Protein AF-A0A914SSA0-F1 (afdb_monomer_lite)

Structure (mmCIF, N/CA/C/O backbone):
data_AF-A0A914SSA0-F1
#
_entry.id   AF-A0A914SSA0-F1
#
loop_
_atom_site.group_PDB
_atom_site.id
_atom_site.type_symbol
_atom_site.label_atom_id
_atom_site.label_alt_id
_atom_site.label_comp_id
_atom_site.label_asym_id
_atom_site.label_entity_id
_atom_site.label_seq_id
_atom_site.pdbx_PDB_ins_code
_atom_site.Cartn_x
_atom_site.Cartn_y
_atom_site.Cartn_z
_atom_site.occupancy
_atom_site.B_iso_or_equiv
_atom_site.auth_seq_id
_atom_site.auth_comp_id
_atom_site.auth_asym_id
_atom_site.auth_atom_id
_atom_site.pdbx_PDB_model_num
ATOM 1 N N . MET A 1 1 ? 20.621 -8.383 -21.287 1.00 43.81 1 MET A N 1
ATOM 2 C CA . MET A 1 1 ? 21.318 -7.779 -20.136 1.00 43.81 1 MET A CA 1
ATOM 3 C C . MET A 1 1 ? 20.965 -8.660 -18.960 1.00 43.81 1 MET A C 1
ATOM 5 O O . MET A 1 1 ? 19.790 -8.715 -18.630 1.00 43.81 1 MET A O 1
ATOM 9 N N . ASP A 1 2 ? 21.909 -9.438 -18.434 1.00 53.31 2 ASP A N 1
ATOM 10 C CA . ASP A 1 2 ? 21.624 -10.262 -17.258 1.00 53.31 2 ASP A CA 1
ATOM 11 C C . ASP A 1 2 ? 21.407 -9.334 -16.064 1.00 53.31 2 ASP A C 1
ATOM 13 O O . ASP A 1 2 ? 22.329 -8.637 -15.643 1.00 53.31 2 ASP A O 1
ATOM 17 N N . LEU A 1 3 ? 20.181 -9.307 -15.534 1.00 54.94 3 LEU A N 1
ATOM 18 C CA . LEU A 1 3 ? 19.804 -8.462 -14.391 1.00 54.94 3 LEU A CA 1
ATOM 19 C C . LEU A 1 3 ? 20.572 -8.823 -13.105 1.00 54.94 3 LEU A C 1
ATOM 21 O O . LEU A 1 3 ? 20.531 -8.077 -12.131 1.00 54.94 3 LEU A O 1
ATOM 25 N N . PHE A 1 4 ? 21.281 -9.955 -13.097 1.00 60.62 4 PHE A N 1
ATOM 26 C CA . PHE A 1 4 ? 21.964 -10.494 -11.929 1.00 60.62 4 PHE A CA 1
ATOM 27 C C . PHE A 1 4 ? 23.308 -11.121 -12.337 1.00 60.62 4 PHE A C 1
ATOM 29 O O . PHE A 1 4 ? 23.313 -12.289 -12.747 1.00 60.62 4 PHE A O 1
ATOM 36 N N . PRO A 1 5 ? 24.436 -10.392 -12.225 1.00 54.28 5 PRO A N 1
ATOM 37 C CA . PRO A 1 5 ? 25.761 -10.968 -12.456 1.00 54.28 5 PRO A CA 1
ATOM 38 C C . PRO A 1 5 ? 26.025 -12.155 -11.509 1.00 54.28 5 PRO A C 1
ATOM 40 O O . PRO A 1 5 ? 25.425 -12.252 -10.434 1.00 54.28 5 PRO A O 1
ATOM 43 N N . GLU A 1 6 ? 26.873 -13.093 -11.939 1.00 53.06 6 GLU A N 1
ATOM 44 C CA . GLU A 1 6 ? 27.151 -14.342 -11.217 1.00 53.06 6 GLU A CA 1
ATOM 45 C C . GLU A 1 6 ? 27.808 -14.100 -9.842 1.00 53.06 6 GLU A C 1
ATOM 47 O O . GLU A 1 6 ? 28.760 -13.331 -9.727 1.00 53.06 6 GLU A O 1
ATOM 52 N N . GLY A 1 7 ? 27.309 -14.802 -8.813 1.00 55.56 7 GLY A N 1
ATOM 53 C CA . GLY A 1 7 ? 27.794 -14.755 -7.424 1.00 55.56 7 GLY A CA 1
ATOM 54 C C . GLY A 1 7 ? 26.764 -14.172 -6.445 1.00 55.56 7 GLY A C 1
ATOM 55 O O . GLY A 1 7 ? 26.385 -13.014 -6.552 1.00 55.56 7 GLY A O 1
ATOM 56 N N . ASP A 1 8 ? 26.280 -14.988 -5.504 1.00 53.72 8 ASP A N 1
ATOM 57 C CA . ASP A 1 8 ? 25.396 -14.635 -4.368 1.00 53.72 8 ASP A CA 1
ATOM 58 C C . ASP A 1 8 ? 23.968 -14.117 -4.635 1.00 53.72 8 ASP A C 1
ATOM 60 O O . ASP A 1 8 ? 23.239 -13.780 -3.701 1.00 53.72 8 ASP A O 1
ATOM 64 N N . ASN A 1 9 ? 23.482 -14.173 -5.877 1.00 71.19 9 ASN A N 1
ATOM 65 C CA . ASN A 1 9 ? 22.161 -13.633 -6.223 1.00 71.19 9 ASN A CA 1
ATOM 66 C C . ASN A 1 9 ? 20.988 -14.632 -6.231 1.00 71.19 9 ASN A C 1
ATOM 68 O O . ASN A 1 9 ? 19.883 -14.262 -6.615 1.00 71.19 9 ASN A O 1
ATOM 72 N N . GLU A 1 10 ? 21.170 -15.898 -5.841 1.00 81.62 10 GLU A N 1
ATOM 73 C CA . GLU A 1 10 ? 20.103 -16.910 -5.969 1.00 81.62 10 GLU A CA 1
ATOM 74 C C . GLU A 1 10 ? 18.882 -16.601 -5.091 1.00 81.62 10 GLU A C 1
ATOM 76 O O . GLU A 1 10 ? 17.752 -16.644 -5.570 1.00 81.62 10 GLU A O 1
ATOM 81 N N . LYS A 1 11 ? 19.092 -16.199 -3.830 1.00 80.69 11 LYS A N 1
ATOM 82 C CA . LYS A 1 11 ? 17.990 -15.783 -2.943 1.00 80.69 11 LYS A CA 1
ATOM 83 C C . LYS A 1 11 ? 17.236 -14.577 -3.494 1.00 80.69 11 LYS A C 1
ATOM 85 O O . LYS A 1 11 ? 16.012 -14.530 -3.415 1.00 80.69 11 LYS A O 1
ATOM 90 N N . LEU A 1 12 ? 17.964 -13.615 -4.060 1.00 78.75 12 LEU A N 1
ATOM 91 C CA . LEU A 1 12 ? 17.357 -12.434 -4.655 1.00 78.75 12 LEU A CA 1
ATOM 92 C C . LEU A 1 12 ? 16.569 -12.815 -5.917 1.00 78.75 12 LEU A C 1
ATOM 94 O O . LEU A 1 12 ? 15.409 -12.433 -6.042 1.00 78.75 12 LEU A O 1
ATOM 98 N N . LYS A 1 13 ? 17.138 -13.644 -6.800 1.00 82.88 13 LYS A N 1
ATOM 99 C CA . LYS A 1 13 ? 16.442 -14.199 -7.972 1.00 82.88 13 LYS A CA 1
ATOM 100 C C . LYS A 1 13 ? 15.152 -14.918 -7.578 1.00 82.88 13 LYS A C 1
ATOM 102 O O . LYS A 1 13 ? 14.119 -14.664 -8.185 1.00 82.88 13 LYS A O 1
ATOM 107 N N . LEU A 1 14 ? 15.192 -15.764 -6.547 1.00 85.50 14 LEU A N 1
ATOM 108 C CA . LEU A 1 14 ? 13.998 -16.430 -6.022 1.00 85.50 14 LEU A CA 1
ATOM 109 C C . LEU A 1 14 ? 12.954 -15.416 -5.540 1.00 85.50 14 LEU A C 1
ATOM 111 O O . LEU A 1 14 ? 11.790 -15.541 -5.900 1.00 85.50 14 LEU A O 1
ATOM 115 N N . SER A 1 15 ? 13.368 -14.358 -4.835 1.00 80.25 15 SER A N 1
ATOM 116 C CA . SER A 1 15 ? 12.436 -13.308 -4.402 1.00 80.25 15 SER A CA 1
ATOM 117 C C . SER A 1 15 ? 11.775 -12.562 -5.572 1.00 80.25 15 SER A C 1
ATOM 119 O O . SER A 1 15 ? 10.588 -12.249 -5.505 1.00 80.25 15 SER A O 1
ATOM 121 N N . PHE A 1 16 ? 12.496 -12.331 -6.676 1.00 82.75 16 PHE A N 1
ATOM 122 C CA . PHE A 1 16 ? 11.922 -11.744 -7.891 1.00 82.75 16 PHE A CA 1
ATOM 123 C C . PHE A 1 16 ? 10.939 -12.690 -8.586 1.00 82.75 16 PHE A C 1
ATOM 125 O O . PHE A 1 16 ? 9.903 -12.241 -9.075 1.00 82.75 16 PHE A O 1
ATOM 132 N N . ILE A 1 17 ? 11.228 -13.993 -8.594 1.00 88.06 17 ILE A N 1
ATOM 133 C CA . ILE A 1 17 ? 10.311 -15.019 -9.104 1.00 88.06 17 ILE A CA 1
ATOM 134 C C . ILE A 1 17 ? 9.018 -15.034 -8.277 1.00 88.06 17 ILE A C 1
ATOM 136 O O . ILE A 1 17 ? 7.934 -14.998 -8.858 1.00 88.06 17 ILE A O 1
ATOM 140 N N . ASP A 1 18 ? 9.120 -15.001 -6.946 1.00 83.44 18 ASP A N 1
ATOM 141 C CA . ASP A 1 18 ? 7.959 -14.957 -6.048 1.00 83.44 18 ASP A CA 1
ATOM 142 C C . ASP A 1 18 ? 7.108 -13.692 -6.270 1.00 83.44 18 ASP A C 1
ATOM 144 O O . ASP A 1 18 ? 5.872 -13.767 -6.308 1.00 83.44 18 ASP A O 1
ATOM 148 N N . CYS A 1 19 ? 7.750 -12.535 -6.480 1.00 80.44 19 CYS A N 1
ATOM 149 C CA . CYS A 1 19 ? 7.066 -11.288 -6.836 1.00 80.44 19 CYS A CA 1
ATOM 150 C C . CYS A 1 19 ? 6.317 -11.418 -8.168 1.00 80.44 19 CYS A C 1
ATOM 152 O O . CYS A 1 19 ? 5.130 -11.100 -8.242 1.00 80.44 19 CYS A O 1
ATOM 154 N N . HIS A 1 20 ? 6.982 -11.939 -9.201 1.00 86.56 20 HIS A N 1
ATOM 155 C CA . HIS A 1 20 ? 6.398 -12.133 -10.530 1.00 86.56 20 HIS A CA 1
ATOM 156 C C . HIS A 1 20 ? 5.208 -13.102 -10.512 1.00 86.56 20 HIS A C 1
ATOM 158 O O . HIS A 1 20 ? 4.175 -12.847 -11.131 1.00 86.56 20 HIS A O 1
ATOM 164 N N . HIS A 1 21 ? 5.309 -14.215 -9.778 1.00 87.12 21 HIS A N 1
ATOM 165 C CA . HIS A 1 21 ? 4.189 -15.151 -9.610 1.00 87.12 21 HIS A CA 1
ATOM 166 C C . HIS A 1 21 ? 3.009 -14.503 -8.900 1.00 87.12 21 HIS A C 1
ATOM 168 O O . HIS A 1 21 ? 1.861 -14.740 -9.271 1.00 87.12 21 HIS A O 1
ATOM 174 N N . SER A 1 22 ? 3.286 -13.662 -7.909 1.00 81.44 22 SER A N 1
ATOM 175 C CA . SER A 1 22 ? 2.252 -12.925 -7.192 1.00 81.44 22 SER A CA 1
ATOM 176 C C . SER A 1 22 ? 1.554 -11.891 -8.084 1.00 81.44 22 SER A C 1
ATOM 178 O O . SER A 1 22 ? 0.332 -11.761 -8.026 1.00 81.44 22 SER A O 1
ATOM 180 N N . GLU A 1 23 ? 2.295 -11.208 -8.961 1.00 85.19 23 GLU A N 1
ATOM 181 C CA . GLU A 1 23 ? 1.728 -10.320 -9.983 1.00 85.19 23 GLU A CA 1
ATOM 182 C C . GLU A 1 23 ? 0.858 -11.093 -10.990 1.00 85.19 23 GLU A C 1
ATOM 184 O O . GLU A 1 23 ? -0.268 -10.687 -11.286 1.00 85.19 23 GLU A O 1
ATOM 189 N N . CYS A 1 24 ? 1.329 -12.246 -11.474 1.00 89.38 24 CYS A N 1
ATOM 190 C CA . CYS A 1 24 ? 0.538 -13.110 -12.352 1.00 89.38 24 CYS A CA 1
ATOM 191 C C . CYS A 1 24 ? -0.768 -13.554 -11.677 1.00 89.38 24 CYS A C 1
ATOM 193 O O . CYS A 1 24 ? -1.835 -13.505 -12.28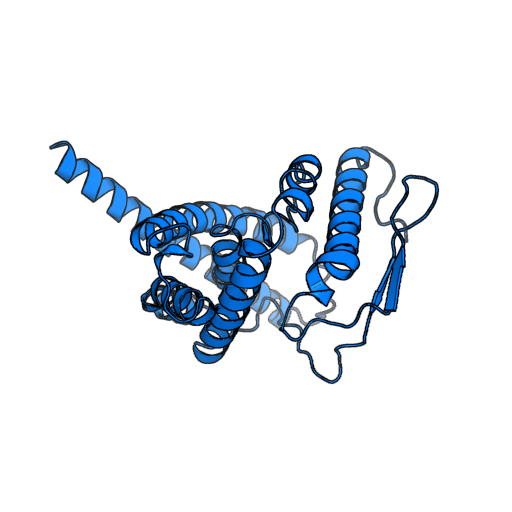9 1.00 89.38 24 CYS A O 1
ATOM 195 N N . ASP A 1 25 ? -0.698 -13.966 -10.411 1.00 86.81 25 ASP A N 1
ATOM 196 C CA . ASP A 1 25 ? -1.866 -14.364 -9.630 1.00 86.81 25 ASP A CA 1
ATOM 197 C C . ASP A 1 25 ? -2.847 -13.201 -9.426 1.00 86.81 25 ASP A C 1
ATOM 199 O O . ASP A 1 25 ? -4.058 -13.397 -9.564 1.00 86.81 25 ASP A O 1
ATOM 203 N N . PHE A 1 26 ? -2.347 -11.987 -9.165 1.00 85.88 26 PHE A N 1
ATOM 204 C CA . PHE A 1 26 ? -3.174 -10.783 -9.091 1.00 85.88 26 PHE A CA 1
ATOM 205 C C . PHE A 1 26 ? -3.998 -10.615 -10.370 1.00 85.88 26 PHE A C 1
ATOM 207 O O . PHE A 1 26 ? -5.225 -10.543 -10.293 1.00 85.88 26 PHE A O 1
ATOM 214 N N . TYR A 1 27 ? -3.356 -10.617 -11.539 1.00 88.31 27 TYR A N 1
ATOM 215 C CA . TYR A 1 27 ? -4.051 -10.397 -12.808 1.00 88.31 27 TYR A CA 1
ATOM 216 C C . TYR A 1 27 ? -4.974 -11.552 -13.216 1.00 88.31 27 TYR A C 1
ATOM 218 O O . TYR A 1 27 ? -6.028 -11.308 -13.797 1.00 88.31 27 TYR A O 1
ATOM 226 N N . ASN A 1 28 ? -4.623 -12.798 -12.893 1.00 89.19 28 ASN A N 1
ATOM 227 C CA . ASN A 1 28 ? -5.424 -13.961 -13.281 1.00 89.19 28 ASN A CA 1
ATOM 228 C C . ASN A 1 28 ? -6.614 -14.229 -12.354 1.00 89.19 28 ASN A C 1
ATOM 230 O O . ASN A 1 28 ? -7.623 -14.770 -12.804 1.00 89.19 28 ASN A O 1
ATOM 234 N N . LYS A 1 29 ? -6.491 -13.917 -11.058 1.00 84.50 29 LYS A N 1
ATOM 235 C CA . LYS A 1 29 ? -7.469 -14.329 -10.036 1.00 84.50 29 LYS A CA 1
ATOM 236 C C . LYS A 1 29 ? -8.193 -13.153 -9.399 1.00 84.50 29 LYS A C 1
ATOM 238 O O . LYS A 1 29 ? -9.399 -13.239 -9.190 1.00 84.50 29 LYS A O 1
ATOM 243 N N . LEU A 1 30 ? -7.471 -12.081 -9.065 1.00 81.69 30 LEU A N 1
ATOM 244 C CA . LEU A 1 30 ? -8.034 -10.963 -8.308 1.00 81.69 30 LEU A CA 1
ATOM 245 C C . LEU A 1 30 ? -8.574 -9.867 -9.228 1.00 81.69 30 LEU A C 1
ATOM 247 O O . LEU A 1 30 ? -9.727 -9.482 -9.088 1.00 81.69 30 LEU A O 1
ATOM 251 N N . ALA A 1 31 ? -7.786 -9.400 -10.195 1.00 87.00 31 ALA A N 1
ATOM 252 C CA . ALA A 1 31 ? -8.178 -8.346 -11.128 1.00 87.00 31 ALA A CA 1
ATOM 253 C C . ALA A 1 31 ? -9.557 -8.570 -11.792 1.00 87.00 31 ALA A C 1
ATOM 255 O O . ALA A 1 31 ? -10.324 -7.611 -11.833 1.00 87.00 31 ALA A O 1
ATOM 256 N N . PRO A 1 32 ? -9.946 -9.794 -12.219 1.00 89.12 32 PRO A N 1
ATOM 257 C CA . PRO A 1 32 ? -11.256 -10.028 -12.834 1.00 89.12 32 PRO A CA 1
ATOM 258 C C . PRO A 1 32 ? -12.457 -9.831 -11.899 1.00 89.12 32 PRO A C 1
ATOM 260 O O . PRO A 1 32 ? -13.579 -9.704 -12.383 1.00 89.12 32 PRO A O 1
ATOM 263 N N . ILE A 1 33 ? -12.247 -9.846 -10.577 1.00 83.38 33 ILE A N 1
ATOM 264 C CA . ILE A 1 33 ? -13.304 -9.647 -9.572 1.00 83.38 33 ILE A CA 1
ATOM 265 C C . ILE A 1 33 ? -13.270 -8.251 -8.937 1.00 83.38 33 ILE A C 1
ATOM 267 O O . ILE A 1 33 ? -14.087 -7.960 -8.065 1.00 83.38 33 ILE A O 1
ATOM 271 N N . LEU A 1 34 ? -12.319 -7.397 -9.329 1.00 82.44 34 LEU A N 1
ATOM 272 C CA . LEU A 1 34 ? -12.251 -6.019 -8.857 1.00 82.44 34 LEU A CA 1
ATOM 273 C C . LEU A 1 34 ? -13.099 -5.115 -9.753 1.00 82.44 34 LEU A C 1
ATOM 275 O O . LEU A 1 34 ? -12.927 -5.100 -10.966 1.00 82.44 34 LEU A O 1
ATOM 279 N N . ASP A 1 35 ? -13.939 -4.285 -9.141 1.00 85.56 35 ASP A N 1
ATOM 280 C CA . ASP A 1 35 ? -14.680 -3.217 -9.824 1.00 85.56 35 ASP A CA 1
ATOM 281 C C . ASP A 1 35 ? -13.910 -1.880 -9.738 1.00 85.56 35 ASP A C 1
ATOM 283 O O . ASP A 1 35 ? -14.421 -0.832 -9.348 1.00 85.56 35 ASP A O 1
ATOM 287 N N . ILE A 1 36 ? -12.609 -1.929 -10.056 1.00 83.06 36 ILE A N 1
ATOM 288 C CA . ILE A 1 36 ? -11.736 -0.748 -10.174 1.00 83.06 36 ILE A CA 1
ATOM 289 C C . ILE A 1 36 ? -11.007 -0.779 -11.514 1.00 83.06 36 ILE A C 1
ATOM 291 O O . ILE A 1 36 ? -10.732 -1.862 -12.035 1.00 83.06 36 ILE A O 1
ATOM 295 N N . PRO A 1 37 ? -10.625 0.386 -12.062 1.00 86.00 37 PRO A N 1
ATOM 296 C CA . PRO A 1 37 ? -9.820 0.433 -13.271 1.00 86.00 37 PRO A CA 1
ATOM 297 C C . PRO A 1 37 ? -8.435 -0.170 -13.007 1.00 86.00 37 PRO A C 1
ATOM 299 O O . PRO A 1 37 ? -7.543 0.487 -12.470 1.00 86.00 37 PRO A O 1
ATOM 302 N N . VAL A 1 38 ? -8.256 -1.421 -13.419 1.00 88.31 38 VAL A N 1
ATOM 303 C CA . VAL A 1 38 ? -6.962 -2.103 -13.502 1.00 88.31 38 VAL A CA 1
ATOM 304 C C . VAL A 1 38 ? -6.532 -2.227 -14.966 1.00 88.31 38 VAL A C 1
ATOM 306 O O . VAL A 1 38 ? -7.381 -2.197 -15.862 1.00 88.31 38 VAL A O 1
ATOM 309 N N . PRO A 1 39 ? -5.225 -2.317 -15.254 1.00 91.50 39 PRO A N 1
ATOM 310 C CA . PRO A 1 39 ? -4.752 -2.619 -16.600 1.00 91.50 39 PRO A CA 1
ATOM 311 C C . PRO A 1 39 ? -5.263 -3.990 -17.040 1.00 91.50 39 PRO A C 1
ATOM 313 O O . PRO A 1 39 ? -5.235 -4.947 -16.261 1.00 91.50 39 PRO A O 1
ATOM 316 N N . THR A 1 40 ? -5.716 -4.102 -18.288 1.00 93.81 40 THR A N 1
ATOM 317 C CA . THR A 1 40 ? -6.132 -5.402 -18.821 1.00 93.81 40 THR A CA 1
ATOM 318 C C . THR A 1 40 ? -4.896 -6.254 -19.095 1.00 93.81 40 THR A C 1
ATOM 320 O O . THR A 1 40 ? -4.093 -5.911 -19.960 1.00 93.81 40 THR A O 1
ATOM 323 N N . ALA A 1 41 ? -4.739 -7.377 -18.394 1.00 96.19 41 ALA A N 1
ATOM 324 C CA . ALA A 1 41 ? -3.713 -8.364 -18.719 1.00 96.19 41 ALA A CA 1
ATOM 325 C C . ALA A 1 41 ? -4.207 -9.281 -19.847 1.00 96.19 41 ALA A C 1
ATOM 327 O O . ALA A 1 41 ? -5.178 -10.018 -19.692 1.00 96.19 41 ALA A O 1
ATOM 328 N N . HIS A 1 42 ? -3.535 -9.246 -20.996 1.00 96.75 42 HIS A N 1
ATOM 329 C CA . HIS A 1 42 ? -3.844 -10.096 -22.146 1.00 96.75 42 HIS A CA 1
ATOM 330 C C . HIS A 1 42 ? -3.242 -11.498 -22.011 1.00 96.75 42 HIS A C 1
ATOM 332 O O . HIS A 1 42 ? -3.797 -12.462 -22.539 1.00 96.75 42 HIS A O 1
ATOM 338 N N . LYS A 1 43 ? -2.084 -11.620 -21.347 1.00 97.62 43 LYS A N 1
ATOM 339 C CA . LYS A 1 43 ? -1.414 -12.902 -21.095 1.00 97.62 43 LYS A CA 1
ATOM 340 C C . LYS A 1 43 ? -0.439 -12.791 -19.927 1.00 97.62 43 LYS A C 1
ATOM 342 O O . LYS A 1 43 ? 0.324 -11.835 -19.858 1.00 97.62 43 LYS A O 1
ATOM 347 N N . THR A 1 44 ? -0.387 -13.816 -19.085 1.00 97.44 44 THR A N 1
ATOM 348 C CA . THR A 1 44 ? 0.666 -14.003 -18.077 1.00 97.44 44 THR A CA 1
ATOM 349 C C . THR A 1 44 ? 1.449 -15.279 -18.371 1.00 97.44 44 THR A C 1
ATOM 351 O O . THR A 1 44 ? 0.871 -16.285 -18.787 1.00 97.44 44 THR A O 1
ATOM 354 N N . VAL A 1 45 ? 2.750 -15.262 -18.123 1.00 97.62 45 VAL A N 1
ATOM 355 C CA . VAL A 1 45 ? 3.660 -16.400 -18.246 1.00 97.62 45 VAL A CA 1
ATOM 356 C C . VAL A 1 45 ? 4.449 -16.483 -16.948 1.00 97.62 45 VAL A C 1
ATOM 358 O O . VAL A 1 45 ? 5.118 -15.521 -16.581 1.00 97.62 45 VAL A O 1
ATOM 361 N N . GLU A 1 46 ? 4.363 -17.604 -16.235 1.00 95.44 46 GLU A N 1
ATOM 362 C CA . GLU A 1 46 ? 5.107 -17.800 -14.988 1.00 95.44 46 GLU A CA 1
ATOM 363 C C . GLU A 1 46 ? 6.617 -17.893 -15.243 1.00 95.44 46 GLU A C 1
ATOM 365 O O . GLU A 1 46 ? 7.062 -18.470 -16.240 1.00 95.44 46 GLU A O 1
ATOM 370 N N . TRP A 1 47 ? 7.408 -17.362 -14.309 1.00 94.62 47 TRP A N 1
ATOM 371 C CA . TRP A 1 47 ? 8.859 -17.520 -14.320 1.00 94.62 47 TRP A CA 1
ATOM 372 C C . TRP A 1 47 ? 9.232 -18.878 -13.719 1.00 94.62 47 TRP A C 1
ATOM 374 O O . TRP A 1 47 ? 8.933 -19.150 -12.560 1.00 94.62 47 TRP A O 1
ATOM 384 N N . ILE A 1 48 ? 9.908 -19.735 -14.483 1.00 93.81 48 ILE A N 1
ATOM 385 C CA . ILE A 1 48 ? 10.468 -21.001 -14.000 1.00 93.81 48 ILE A CA 1
ATOM 386 C C . ILE A 1 48 ? 11.994 -20.898 -14.008 1.00 93.81 48 ILE A C 1
ATOM 388 O O . ILE A 1 48 ? 12.608 -20.765 -15.071 1.00 93.81 48 ILE A O 1
ATOM 392 N N . LEU A 1 49 ? 12.608 -20.967 -12.823 1.00 90.50 49 LEU A N 1
ATOM 393 C CA . LEU A 1 49 ? 14.055 -20.826 -12.643 1.00 90.50 49 LEU A CA 1
ATOM 394 C C . LEU A 1 49 ? 14.833 -21.736 -13.611 1.00 90.50 49 LEU A C 1
ATOM 396 O O . LEU A 1 49 ? 14.547 -22.928 -13.718 1.00 90.50 49 LEU A O 1
ATOM 400 N N . ASN A 1 50 ? 15.809 -21.160 -14.321 1.00 90.06 50 ASN A N 1
ATOM 401 C CA . ASN A 1 50 ? 16.672 -21.831 -15.306 1.00 90.06 50 ASN A CA 1
ATOM 402 C C . ASN A 1 50 ? 15.944 -22.514 -16.487 1.00 90.06 50 ASN A C 1
ATOM 404 O O . ASN A 1 50 ? 16.560 -23.299 -17.205 1.00 90.06 50 ASN A O 1
ATOM 408 N N . LYS A 1 51 ? 14.649 -22.239 -16.704 1.00 95.62 51 LYS A N 1
ATOM 409 C CA . LYS A 1 51 ? 13.852 -22.859 -17.777 1.00 95.62 51 LYS A CA 1
ATOM 410 C C . LYS A 1 51 ? 13.087 -21.853 -18.632 1.00 95.62 51 LYS A C 1
ATOM 412 O O . LYS A 1 51 ? 13.047 -22.008 -19.848 1.00 95.62 51 LYS A O 1
ATOM 417 N N . GLN A 1 52 ? 12.430 -20.879 -18.009 1.00 95.06 52 GLN A N 1
ATOM 418 C CA . GLN A 1 52 ? 11.540 -19.941 -18.690 1.00 95.06 52 GLN A CA 1
ATOM 419 C C . GLN A 1 52 ? 11.474 -18.627 -17.914 1.00 95.06 52 GLN A C 1
ATOM 421 O O . GLN A 1 52 ? 11.227 -18.641 -16.711 1.00 95.06 52 GLN A O 1
ATOM 426 N N . GLU A 1 53 ? 11.648 -17.501 -18.598 1.00 94.31 53 GLU A N 1
ATOM 427 C CA . GLU A 1 53 ? 11.436 -16.181 -18.001 1.00 94.31 53 GLU A CA 1
ATOM 428 C C . GLU A 1 53 ? 9.945 -15.860 -17.854 1.00 94.31 53 GLU A C 1
ATOM 430 O O . GLU A 1 53 ? 9.103 -16.306 -18.639 1.00 94.31 53 GLU A O 1
ATOM 435 N N . GLY A 1 54 ? 9.627 -15.080 -16.824 1.00 95.56 54 GLY A N 1
ATOM 436 C CA . GLY A 1 54 ? 8.281 -14.583 -16.587 1.00 95.56 54 GLY A CA 1
ATOM 437 C C . GLY A 1 54 ? 7.918 -13.422 -17.511 1.00 95.56 54 GLY A C 1
ATOM 438 O O . GLY A 1 54 ? 8.775 -12.641 -17.910 1.00 95.56 54 GLY A O 1
ATOM 439 N N . CYS A 1 55 ? 6.635 -13.281 -17.841 1.00 96.75 55 CYS A N 1
ATOM 440 C CA . CYS A 1 55 ? 6.136 -12.124 -18.584 1.00 96.75 55 CYS A CA 1
ATOM 441 C C . CYS A 1 55 ? 4.676 -11.822 -18.230 1.00 96.75 55 CYS A C 1
ATOM 443 O O . CYS A 1 55 ? 3.862 -12.741 -18.124 1.00 96.75 55 CYS A O 1
ATOM 445 N N . VAL A 1 56 ? 4.331 -10.540 -18.105 1.00 95.56 56 VAL A N 1
ATOM 446 C CA . VAL A 1 56 ? 2.943 -10.063 -18.108 1.00 95.56 56 VAL A CA 1
ATOM 447 C C . VAL A 1 56 ? 2.762 -9.149 -19.314 1.00 95.56 56 VAL A C 1
ATOM 449 O O . VAL A 1 56 ? 3.355 -8.079 -19.401 1.00 95.56 56 VAL A O 1
ATOM 452 N N . HIS A 1 57 ? 1.942 -9.584 -20.265 1.00 97.31 57 HIS A N 1
ATOM 453 C CA . HIS A 1 57 ? 1.534 -8.777 -21.404 1.00 97.31 57 HIS A CA 1
ATOM 454 C C . HIS A 1 57 ? 0.215 -8.087 -21.060 1.00 97.31 57 HIS A C 1
ATOM 456 O O . HIS A 1 57 ? -0.812 -8.755 -20.914 1.00 97.31 57 HIS A O 1
ATOM 462 N N . MET A 1 58 ? 0.252 -6.765 -20.916 1.00 95.81 58 MET A N 1
ATOM 463 C CA . MET A 1 58 ? -0.874 -5.950 -20.466 1.00 95.81 58 MET A CA 1
ATOM 464 C C . MET A 1 58 ? -1.078 -4.717 -21.348 1.00 95.81 58 MET A C 1
ATOM 466 O O . MET A 1 58 ? -0.212 -4.355 -22.142 1.00 95.81 58 MET A O 1
ATOM 470 N N . GLU A 1 59 ? -2.243 -4.098 -21.202 1.00 95.06 59 GLU A N 1
ATOM 471 C CA . GLU A 1 59 ? -2.626 -2.849 -21.852 1.00 95.06 59 GLU A CA 1
ATOM 472 C C . GLU A 1 59 ? -1.606 -1.720 -21.621 1.00 95.06 59 GLU A C 1
ATOM 474 O O . GLU A 1 59 ? -1.139 -1.506 -20.501 1.00 95.06 59 GLU A O 1
ATOM 479 N N . ASP A 1 60 ? -1.318 -0.950 -22.674 1.00 93.62 60 ASP A N 1
ATOM 480 C CA . ASP A 1 60 ? -0.510 0.264 -22.574 1.00 93.62 60 ASP A CA 1
ATOM 481 C C . ASP A 1 60 ? -1.300 1.392 -21.894 1.00 93.62 60 ASP A C 1
ATOM 483 O O . ASP A 1 60 ? -2.298 1.902 -22.410 1.00 93.62 60 ASP A O 1
ATOM 487 N N . LEU A 1 61 ? -0.826 1.811 -20.723 1.00 91.62 61 LEU A N 1
ATOM 488 C CA . LEU A 1 61 ? -1.450 2.868 -19.935 1.00 91.62 61 LEU A CA 1
ATOM 489 C C . LEU A 1 61 ? -0.992 4.272 -20.327 1.00 91.62 61 LEU A C 1
ATOM 491 O O . LEU A 1 61 ? -1.504 5.229 -19.757 1.00 91.62 61 LEU A O 1
ATOM 495 N N . THR A 1 62 ? -0.069 4.445 -21.274 1.00 89.88 62 THR A N 1
ATOM 496 C CA . THR A 1 62 ? 0.526 5.758 -21.593 1.00 89.88 62 THR A CA 1
ATOM 497 C C . THR A 1 62 ? -0.521 6.809 -21.986 1.00 89.88 62 THR A C 1
ATOM 499 O O . THR A 1 62 ? -0.341 7.997 -21.726 1.00 89.88 62 THR A O 1
ATOM 502 N N . LEU A 1 63 ? -1.656 6.384 -22.555 1.00 88.81 63 LEU A N 1
ATOM 503 C CA . LEU A 1 63 ? -2.739 7.277 -22.985 1.00 88.81 63 LEU A CA 1
ATOM 504 C C . LEU A 1 63 ? -3.717 7.687 -21.871 1.00 88.81 63 LEU A C 1
ATOM 506 O O . LEU A 1 63 ? -4.436 8.672 -22.032 1.00 88.81 63 LEU A O 1
ATOM 510 N N . ARG A 1 64 ? -3.794 6.936 -20.766 1.00 90.12 64 ARG A N 1
ATOM 511 C CA . ARG A 1 64 ? -4.828 7.128 -19.723 1.00 90.12 64 ARG A CA 1
ATOM 512 C C . ARG A 1 64 ? -4.312 7.084 -18.287 1.00 90.12 64 ARG A C 1
ATOM 514 O O . ARG A 1 64 ? -5.061 7.358 -17.353 1.00 90.12 64 ARG A O 1
ATOM 521 N N . GLY A 1 65 ? -3.057 6.706 -18.105 1.00 86.44 65 GLY A N 1
ATOM 522 C CA . GLY A 1 65 ? -2.357 6.644 -16.837 1.00 86.44 65 GLY A CA 1
ATOM 523 C C . GLY A 1 65 ? -1.320 7.753 -16.726 1.00 86.44 65 GLY A C 1
ATOM 524 O O . GLY A 1 65 ? -0.921 8.380 -17.704 1.00 86.44 65 GLY A O 1
ATOM 525 N N . LYS A 1 66 ? -0.861 7.981 -15.498 1.00 83.81 66 LYS A N 1
ATOM 526 C CA . LYS A 1 66 ? 0.304 8.813 -15.215 1.00 83.81 66 LYS A CA 1
ATOM 527 C C . LYS A 1 66 ? 1.213 8.042 -14.269 1.00 83.81 66 LYS A C 1
ATOM 529 O O . LYS A 1 66 ? 0.762 7.609 -13.210 1.00 83.81 66 LYS A O 1
ATOM 534 N N . CYS A 1 67 ? 2.479 7.885 -14.641 1.00 79.94 67 CYS A N 1
ATOM 535 C CA . CYS A 1 67 ? 3.506 7.467 -13.697 1.00 79.94 67 CYS A CA 1
ATOM 536 C C . CYS A 1 67 ? 3.844 8.679 -12.825 1.00 79.94 67 CYS A C 1
ATOM 538 O O . CYS A 1 67 ? 4.255 9.713 -13.350 1.00 79.94 67 CYS A O 1
ATOM 540 N N . LEU A 1 68 ? 3.601 8.573 -11.520 1.00 74.12 68 LEU A N 1
ATOM 541 C CA . LEU A 1 68 ? 4.011 9.603 -10.576 1.00 74.12 68 LEU A CA 1
ATOM 542 C C . LEU A 1 68 ? 5.484 9.383 -10.244 1.00 74.12 68 LEU A C 1
ATOM 544 O O . LEU A 1 68 ? 5.853 8.334 -9.715 1.00 74.12 68 LEU A O 1
ATOM 548 N N . LEU A 1 69 ? 6.317 10.371 -10.541 1.00 72.31 69 LEU A N 1
ATOM 549 C CA . LEU A 1 69 ? 7.737 10.294 -10.218 1.00 72.31 69 LEU A CA 1
ATOM 550 C C . LEU A 1 69 ? 7.961 10.622 -8.737 1.00 72.31 69 LEU A C 1
ATOM 552 O O . LEU A 1 69 ? 7.217 11.402 -8.148 1.00 72.31 69 LEU A O 1
ATOM 556 N N . PHE A 1 70 ? 9.012 10.061 -8.128 1.00 66.19 70 PHE A N 1
ATOM 557 C CA . PHE A 1 70 ? 9.295 10.227 -6.691 1.00 66.19 70 PHE A CA 1
ATOM 558 C C . PHE A 1 70 ? 9.416 11.687 -6.232 1.00 66.19 70 PHE A C 1
ATOM 560 O O . PHE A 1 70 ? 9.191 11.979 -5.064 1.00 66.19 70 PHE A O 1
ATOM 567 N N . TYR A 1 71 ? 9.766 12.606 -7.132 1.00 70.25 71 TYR A N 1
ATOM 568 C CA . TYR A 1 71 ? 9.884 14.036 -6.843 1.00 70.25 71 TYR A CA 1
ATOM 569 C C . TYR A 1 71 ? 8.597 14.825 -7.098 1.00 70.25 71 TYR A C 1
ATOM 571 O O . TYR A 1 71 ? 8.484 15.974 -6.669 1.00 70.25 71 TYR A O 1
ATOM 579 N N . GLU A 1 72 ? 7.613 14.239 -7.776 1.00 75.81 72 GLU A N 1
ATOM 580 C CA . GLU A 1 72 ? 6.305 14.859 -7.913 1.00 75.81 72 GLU A CA 1
ATOM 581 C C . GLU A 1 72 ? 5.551 14.782 -6.577 1.00 75.81 72 GLU A C 1
ATOM 583 O O . GLU A 1 72 ? 5.824 13.937 -5.717 1.00 75.81 72 GLU A O 1
ATOM 588 N N . ASN A 1 73 ? 4.627 15.722 -6.391 1.00 80.00 73 ASN A N 1
ATOM 589 C CA . ASN A 1 73 ? 3.735 15.759 -5.242 1.00 80.00 73 ASN A CA 1
ATOM 590 C C . ASN A 1 73 ? 2.317 15.438 -5.697 1.00 80.00 73 ASN A C 1
ATOM 592 O O . ASN A 1 73 ? 1.869 15.898 -6.750 1.00 80.00 73 ASN A O 1
ATOM 596 N N . ILE A 1 74 ? 1.597 14.702 -4.861 1.00 82.31 74 ILE A N 1
ATOM 597 C CA . ILE A 1 74 ? 0.146 14.573 -4.976 1.00 82.31 74 ILE A CA 1
ATOM 598 C C . ILE A 1 74 ? -0.549 15.599 -4.091 1.00 82.31 74 ILE A C 1
ATOM 600 O O . ILE A 1 74 ? -0.040 15.976 -3.041 1.00 82.31 74 ILE A O 1
ATOM 604 N N . ASN A 1 75 ? -1.731 16.045 -4.499 1.00 88.06 75 ASN A N 1
ATOM 605 C CA . ASN A 1 75 ? -2.575 16.921 -3.691 1.00 88.06 75 ASN A CA 1
ATOM 606 C C . ASN A 1 75 ? -3.583 16.120 -2.843 1.00 88.06 75 ASN A C 1
ATOM 608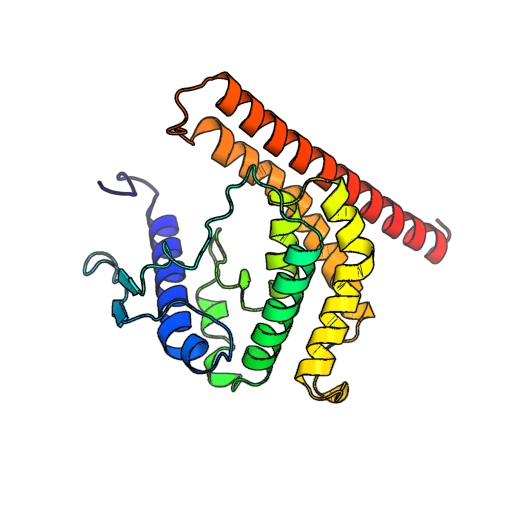 O O . ASN A 1 75 ? -3.777 14.916 -3.027 1.00 88.06 75 ASN A O 1
ATOM 612 N N . LEU A 1 76 ? -4.274 16.801 -1.923 1.00 86.06 76 LEU A N 1
ATOM 613 C CA . LEU A 1 76 ? -5.255 16.167 -1.032 1.00 86.06 76 LEU A CA 1
ATOM 614 C C . LEU A 1 76 ? -6.418 15.492 -1.775 1.00 86.06 76 LEU A C 1
ATOM 616 O O . LEU A 1 76 ? -6.933 14.478 -1.304 1.00 86.06 76 LEU A O 1
ATOM 620 N N . THR A 1 77 ? -6.826 16.015 -2.934 1.00 91.56 77 THR A N 1
ATOM 621 C CA . THR A 1 77 ? -7.878 15.404 -3.761 1.00 91.56 77 THR A CA 1
ATOM 622 C C . THR A 1 77 ? -7.417 14.057 -4.308 1.00 91.56 77 THR A C 1
ATOM 624 O O . THR A 1 77 ? -8.125 13.065 -4.161 1.00 91.56 77 THR A O 1
ATOM 627 N N . GLN A 1 78 ? -6.202 13.989 -4.856 1.00 86.50 78 GLN A N 1
ATOM 628 C CA . GLN A 1 78 ? -5.603 12.739 -5.330 1.00 86.50 78 GLN A CA 1
ATOM 629 C C . GLN A 1 78 ? -5.431 11.736 -4.185 1.00 86.50 78 GLN A C 1
ATOM 631 O O . GLN A 1 78 ? -5.745 10.559 -4.350 1.00 86.50 78 GLN A O 1
ATOM 636 N N . VAL A 1 79 ? -5.022 12.202 -2.998 1.00 84.69 79 VAL A N 1
ATOM 637 C CA . VAL A 1 79 ? -4.973 11.371 -1.787 1.00 84.69 79 VAL A CA 1
ATOM 638 C C . VAL A 1 79 ? -6.339 10.762 -1.465 1.00 84.69 79 VAL A C 1
ATOM 640 O O . VAL A 1 79 ? -6.415 9.560 -1.220 1.00 84.69 79 VAL A O 1
ATOM 643 N N . LYS A 1 80 ? -7.418 11.553 -1.487 1.00 87.94 80 LYS A N 1
ATOM 644 C CA . LYS A 1 80 ? -8.778 11.046 -1.247 1.00 87.94 80 LYS A CA 1
ATOM 645 C C . LYS A 1 80 ? -9.195 10.013 -2.293 1.00 87.94 80 LYS A C 1
ATOM 647 O O . LYS A 1 80 ? -9.686 8.956 -1.910 1.00 87.94 80 LYS A O 1
ATOM 652 N N . CYS A 1 81 ? -8.938 10.267 -3.576 1.00 89.00 81 CYS A N 1
ATOM 653 C CA . CYS A 1 81 ? -9.237 9.305 -4.639 1.00 89.00 81 CYS A CA 1
ATOM 654 C C . CYS A 1 81 ? -8.502 7.973 -4.432 1.00 89.00 81 CYS A C 1
ATOM 656 O O . CYS A 1 81 ? -9.110 6.912 -4.538 1.00 89.00 81 CYS A O 1
ATOM 658 N N . MET A 1 82 ? -7.214 8.004 -4.072 1.00 85.50 82 MET A N 1
ATOM 659 C CA . MET A 1 82 ? -6.463 6.778 -3.772 1.00 85.50 82 MET A CA 1
ATOM 660 C C . MET A 1 82 ? -7.034 6.025 -2.567 1.00 85.50 82 MET A C 1
ATOM 662 O O . MET A 1 82 ? -7.122 4.801 -2.607 1.00 85.50 82 MET A O 1
ATOM 666 N N . ILE A 1 83 ? -7.444 6.738 -1.511 1.00 86.44 83 ILE A N 1
ATOM 667 C CA . ILE A 1 83 ? -8.084 6.133 -0.333 1.00 86.44 83 ILE A CA 1
ATOM 668 C C . ILE A 1 83 ? -9.396 5.432 -0.714 1.00 86.44 83 ILE A C 1
ATOM 670 O O . ILE A 1 83 ? -9.654 4.329 -0.235 1.00 86.44 83 ILE A O 1
ATOM 674 N N . GLN A 1 84 ? -10.195 6.027 -1.602 1.00 89.94 84 GLN A N 1
ATOM 675 C CA . GLN A 1 84 ? -11.438 5.424 -2.090 1.00 89.94 84 GLN A CA 1
ATOM 676 C C . GLN A 1 84 ? -11.173 4.132 -2.872 1.00 89.94 84 GLN A C 1
ATOM 678 O O . GLN A 1 84 ? -11.749 3.096 -2.549 1.00 89.94 84 GLN A O 1
ATOM 683 N N . TYR A 1 85 ? -10.247 4.160 -3.838 1.00 87.00 85 TYR A N 1
ATOM 684 C CA . TYR A 1 85 ? -9.872 2.956 -4.590 1.00 87.00 85 TYR A CA 1
ATOM 685 C C . TYR A 1 85 ? -9.299 1.860 -3.688 1.00 87.00 85 TYR A C 1
ATOM 687 O O . TYR A 1 85 ? -9.569 0.681 -3.900 1.00 87.00 85 TYR A O 1
ATOM 695 N N . LEU A 1 86 ? -8.541 2.240 -2.657 1.00 84.88 86 LEU A N 1
ATOM 696 C CA . LEU A 1 86 ? -8.037 1.318 -1.643 1.00 84.88 86 LEU A CA 1
ATOM 697 C C . LEU A 1 86 ? -9.153 0.643 -0.853 1.00 84.88 86 LEU A C 1
ATOM 699 O O . LEU A 1 86 ? -9.133 -0.575 -0.708 1.00 84.88 86 LEU A O 1
ATOM 703 N N . ALA A 1 87 ? -10.114 1.417 -0.348 1.00 88.62 87 ALA A N 1
ATOM 704 C CA . ALA A 1 87 ? -11.248 0.878 0.394 1.00 88.62 87 ALA A CA 1
ATOM 705 C C . ALA A 1 87 ? -12.054 -0.104 -0.468 1.00 88.62 87 ALA A C 1
ATOM 707 O O . ALA A 1 87 ? -12.334 -1.221 -0.035 1.00 88.62 87 ALA A O 1
ATOM 708 N N . HIS A 1 88 ? -12.327 0.269 -1.719 1.00 89.12 88 HIS A N 1
ATOM 709 C CA . HIS A 1 88 ? -13.025 -0.588 -2.669 1.00 89.12 88 HIS A CA 1
ATOM 710 C C . HIS A 1 88 ? -12.247 -1.882 -2.967 1.00 89.12 88 HIS A C 1
ATOM 712 O O . HIS A 1 88 ? -12.799 -2.984 -2.917 1.00 89.12 88 HIS A O 1
ATOM 718 N N . MET A 1 89 ? -10.939 -1.784 -3.221 1.00 84.81 89 MET A N 1
ATOM 719 C CA . MET A 1 89 ? -10.074 -2.949 -3.423 1.00 84.81 89 MET A CA 1
ATOM 720 C C . MET A 1 89 ? -10.100 -3.882 -2.203 1.00 84.81 89 MET A C 1
ATOM 722 O O . MET A 1 89 ? -10.272 -5.090 -2.360 1.00 84.81 89 MET A O 1
ATOM 726 N N . HIS A 1 90 ? -9.988 -3.339 -0.987 1.00 84.81 90 HIS A N 1
ATOM 727 C CA . HIS A 1 90 ? -10.017 -4.143 0.235 1.00 84.81 90 HIS A CA 1
ATOM 728 C C . HIS A 1 90 ? -11.365 -4.795 0.488 1.00 84.81 90 HIS A C 1
ATOM 730 O O . HIS A 1 90 ? -11.377 -5.945 0.913 1.00 84.81 90 HIS A O 1
ATOM 736 N N . LYS A 1 91 ? -12.485 -4.129 0.193 1.00 89.12 91 LYS A N 1
ATOM 737 C CA . LYS A 1 91 ? -13.800 -4.770 0.274 1.00 89.12 91 LYS A CA 1
ATOM 738 C C . LYS A 1 91 ? -13.855 -6.013 -0.615 1.00 89.12 91 LYS A C 1
ATOM 740 O O . LYS A 1 91 ? -14.287 -7.064 -0.152 1.00 89.12 91 LYS A O 1
ATOM 745 N N . ASN A 1 92 ? -13.373 -5.940 -1.857 1.00 84.81 92 ASN A N 1
ATOM 746 C CA . ASN A 1 92 ? -13.391 -7.103 -2.752 1.00 84.81 92 ASN A CA 1
ATOM 747 C C . ASN A 1 92 ? -12.488 -8.238 -2.252 1.00 84.81 92 ASN A C 1
ATOM 749 O O . ASN A 1 92 ? -12.896 -9.395 -2.290 1.00 84.81 92 ASN A O 1
ATOM 753 N N . VAL A 1 93 ? -11.309 -7.917 -1.709 1.00 80.81 93 VAL A N 1
ATOM 754 C CA . VAL A 1 93 ? -10.421 -8.915 -1.083 1.00 80.81 93 VAL A CA 1
ATOM 755 C C . VAL A 1 93 ? -11.065 -9.542 0.159 1.00 80.81 93 VAL A C 1
ATOM 757 O O . VAL A 1 93 ? -11.032 -10.758 0.319 1.00 80.81 93 VAL A O 1
ATOM 760 N N . LEU A 1 94 ? -11.693 -8.737 1.021 1.00 82.25 94 LEU A N 1
ATOM 761 C CA . LEU A 1 94 ? -12.384 -9.201 2.228 1.00 82.25 94 LEU A CA 1
ATOM 762 C C . LEU A 1 94 ? -13.600 -10.084 1.911 1.00 82.25 94 LEU A C 1
ATOM 764 O O . LEU A 1 94 ? -13.915 -10.983 2.687 1.00 82.25 94 LEU A O 1
ATOM 768 N N . CYS A 1 95 ? -14.270 -9.843 0.783 1.00 84.56 95 CYS A N 1
ATOM 769 C CA . CYS A 1 95 ? -15.386 -10.660 0.306 1.00 84.56 95 CYS A CA 1
ATOM 770 C C . CYS A 1 95 ? -14.953 -11.902 -0.489 1.00 84.56 95 CYS A C 1
ATOM 772 O O . CYS A 1 95 ? -15.785 -12.781 -0.720 1.00 84.56 95 CYS A O 1
ATOM 774 N N . ALA A 1 96 ? -13.699 -11.986 -0.938 1.00 80.50 96 ALA A N 1
ATOM 775 C CA . ALA A 1 96 ? -13.201 -13.152 -1.657 1.00 80.50 96 ALA A CA 1
ATOM 776 C C . ALA A 1 96 ? -13.075 -14.358 -0.711 1.00 80.50 96 ALA A C 1
ATOM 778 O O . ALA A 1 96 ? -12.680 -14.203 0.447 1.00 80.50 96 ALA A O 1
ATOM 779 N N . ASP A 1 97 ? -13.373 -15.569 -1.206 1.00 81.44 97 ASP A N 1
ATOM 780 C CA . ASP A 1 97 ? -13.243 -16.804 -0.419 1.00 81.44 97 ASP A CA 1
ATOM 781 C C . ASP A 1 97 ? -11.820 -16.892 0.160 1.00 81.44 97 ASP A C 1
ATOM 783 O O . ASP A 1 97 ? -10.861 -16.949 -0.608 1.00 81.44 97 ASP A O 1
ATOM 787 N N . PRO A 1 98 ? -11.642 -16.937 1.493 1.00 73.56 98 PRO A N 1
ATOM 788 C CA . PRO A 1 98 ? -10.325 -17.046 2.103 1.00 73.56 98 PRO A CA 1
ATOM 789 C C . PRO A 1 98 ? -9.485 -18.188 1.532 1.00 73.56 98 PRO A C 1
ATOM 791 O O . PRO A 1 98 ? -8.268 -18.078 1.501 1.00 73.56 98 PRO A O 1
ATOM 794 N N . LYS A 1 99 ? -10.089 -19.273 1.037 1.00 73.00 99 LYS A N 1
ATOM 795 C CA . LYS A 1 99 ? -9.350 -20.380 0.412 1.00 73.00 99 LYS A CA 1
ATOM 796 C C . LYS A 1 99 ? -8.636 -19.990 -0.884 1.00 73.00 99 LYS A C 1
ATOM 798 O O . LYS A 1 99 ? -7.699 -20.683 -1.266 1.00 73.00 99 LYS A O 1
ATOM 803 N N . THR A 1 100 ? -9.059 -18.923 -1.566 1.00 68.81 100 THR A N 1
ATOM 804 C CA . THR A 1 100 ? -8.449 -18.483 -2.831 1.00 68.81 100 THR A CA 1
ATOM 805 C C . THR A 1 100 ? -7.201 -17.628 -2.625 1.00 68.81 100 THR A C 1
ATOM 807 O O . THR A 1 100 ? -6.405 -17.506 -3.554 1.00 68.81 100 THR A O 1
ATOM 810 N N . TRP A 1 101 ? -6.999 -17.065 -1.426 1.00 68.38 101 TRP A N 1
ATOM 811 C CA . TRP A 1 101 ? -5.889 -16.143 -1.156 1.00 68.38 101 TRP A CA 1
ATOM 812 C C . TRP A 1 101 ? -5.146 -16.391 0.169 1.00 68.38 101 TRP A C 1
ATOM 814 O O . TRP A 1 101 ? -3.932 -16.191 0.255 1.00 68.38 101 TRP A O 1
ATOM 824 N N . LYS A 1 102 ? -5.824 -16.859 1.221 1.00 60.75 102 LYS A N 1
ATOM 825 C CA . LYS A 1 102 ? -5.245 -17.018 2.560 1.00 60.75 102 LYS A CA 1
ATOM 826 C C . LYS A 1 102 ? -4.269 -18.196 2.592 1.00 60.75 102 LYS A C 1
ATOM 828 O O . LYS A 1 102 ? -4.647 -19.348 2.410 1.00 60.75 102 LYS A O 1
ATOM 833 N N . GLY A 1 103 ? -3.005 -17.901 2.887 1.00 59.38 103 GLY A N 1
ATOM 834 C CA . GLY A 1 103 ? -1.943 -18.896 3.064 1.00 59.38 103 GLY A CA 1
ATOM 835 C C . GLY A 1 103 ? -1.143 -19.222 1.802 1.00 59.38 103 GLY A C 1
ATOM 836 O O . GLY A 1 103 ? 0.005 -19.625 1.938 1.00 59.38 103 GLY A O 1
ATOM 837 N N . GLU A 1 104 ? -1.674 -19.002 0.599 1.00 63.22 104 GLU A N 1
ATOM 838 C CA . GLU A 1 104 ? -0.897 -19.165 -0.644 1.00 63.22 104 GLU A CA 1
ATOM 839 C C . GLU A 1 104 ? 0.138 -18.051 -0.805 1.00 63.22 104 GLU A C 1
ATOM 841 O O . GLU A 1 104 ? 1.288 -18.301 -1.159 1.00 63.22 104 GLU A O 1
ATOM 846 N N . TYR A 1 105 ? -0.236 -16.834 -0.424 1.00 59.22 105 TYR A N 1
ATOM 847 C CA . TYR A 1 105 ? 0.641 -15.676 -0.522 1.00 59.22 105 TYR A CA 1
ATOM 848 C C . TYR A 1 105 ? 1.617 -15.537 0.652 1.00 59.22 105 TYR A C 1
ATOM 850 O O . TYR A 1 105 ? 2.783 -15.219 0.440 1.00 59.22 105 TYR A O 1
ATOM 858 N N . LEU A 1 106 ? 1.194 -15.906 1.868 1.00 53.03 106 LEU A N 1
ATOM 859 C CA . LEU A 1 106 ? 2.057 -15.927 3.063 1.00 53.03 106 LEU A CA 1
ATOM 860 C C . LEU A 1 106 ? 3.214 -16.938 2.956 1.00 53.03 106 LEU A C 1
ATOM 862 O O . LEU A 1 106 ? 4.210 -16.830 3.665 1.00 53.03 106 LEU A O 1
ATOM 866 N N . LYS A 1 107 ? 3.083 -17.959 2.097 1.00 58.69 107 LYS A N 1
ATOM 867 C CA . LYS A 1 107 ? 4.155 -18.935 1.843 1.00 58.69 107 LYS A CA 1
ATOM 868 C C . LYS A 1 107 ? 5.268 -18.367 0.956 1.00 58.69 107 LYS A C 1
ATOM 870 O O . LYS A 1 107 ? 6.394 -18.845 1.066 1.00 58.69 107 LYS A O 1
ATOM 875 N N . ARG A 1 108 ? 4.950 -17.391 0.095 1.00 59.56 108 ARG A N 1
ATOM 876 C CA . ARG A 1 108 ? 5.863 -16.799 -0.901 1.00 59.56 108 ARG A CA 1
ATOM 877 C C . ARG A 1 108 ? 6.522 -15.497 -0.408 1.00 59.56 108 ARG A C 1
ATOM 879 O O . ARG A 1 108 ? 7.559 -15.101 -0.920 1.00 59.56 108 ARG A O 1
ATOM 886 N N . SER A 1 109 ? 5.977 -14.857 0.628 1.00 52.12 109 SER A N 1
ATOM 887 C CA . SER A 1 109 ? 6.423 -13.559 1.166 1.00 52.12 109 SER A CA 1
ATOM 888 C C . SER A 1 109 ? 7.513 -13.679 2.248 1.00 52.12 109 SER A C 1
ATOM 890 O O . SER A 1 109 ? 7.288 -13.400 3.426 1.00 52.12 109 SER A O 1
ATOM 892 N N . LYS A 1 110 ? 8.707 -14.162 1.886 1.00 50.53 110 LYS A N 1
ATOM 893 C CA . LYS A 1 110 ? 9.892 -14.126 2.778 1.00 50.53 110 LYS A CA 1
ATOM 894 C C . LYS A 1 110 ? 10.976 -13.144 2.303 1.00 50.53 110 LYS A C 1
ATOM 896 O O . LYS A 1 110 ? 12.109 -13.223 2.779 1.00 50.53 110 LYS A O 1
ATOM 901 N N . GLY A 1 111 ? 10.663 -12.275 1.340 1.00 41.09 111 GLY A N 1
ATOM 902 C CA . GLY A 1 111 ? 11.624 -11.442 0.611 1.00 41.09 111 GLY A CA 1
ATOM 903 C C . GLY A 1 111 ? 11.557 -9.949 0.950 1.00 41.09 111 GLY A C 1
ATOM 904 O O . GLY A 1 111 ? 10.567 -9.453 1.454 1.00 41.09 111 GLY A O 1
ATOM 905 N N . LEU A 1 112 ? 12.629 -9.217 0.626 1.00 35.94 112 LEU A N 1
ATOM 906 C CA . LEU A 1 112 ? 12.848 -7.789 0.934 1.00 35.94 112 LEU A CA 1
ATOM 907 C C . LEU A 1 112 ? 11.883 -6.813 0.213 1.00 35.94 112 LEU A C 1
ATOM 909 O O . LEU A 1 112 ? 11.855 -5.624 0.529 1.00 35.94 112 LEU A O 1
ATOM 913 N N . PHE A 1 113 ? 11.094 -7.308 -0.744 1.00 40.78 113 PHE A N 1
ATOM 914 C CA . PHE A 1 113 ? 10.133 -6.550 -1.545 1.00 40.78 113 PHE A CA 1
ATOM 915 C C . PHE A 1 113 ? 8.779 -7.265 -1.529 1.00 40.78 113 PHE A C 1
ATOM 917 O O . PHE A 1 113 ? 8.391 -7.913 -2.496 1.00 40.78 113 PHE A O 1
ATOM 924 N N . ASP A 1 114 ? 8.063 -7.172 -0.411 1.00 46.53 114 ASP A N 1
ATOM 925 C CA . ASP A 1 114 ? 6.740 -7.776 -0.245 1.00 46.53 114 ASP A CA 1
ATOM 926 C C . ASP A 1 114 ? 5.665 -7.015 -1.042 1.00 46.53 114 ASP A C 1
ATOM 928 O O . ASP A 1 114 ? 4.761 -6.381 -0.494 1.00 46.53 114 ASP A O 1
ATOM 932 N N . ALA A 1 115 ? 5.718 -7.139 -2.370 1.00 36.28 115 ALA A N 1
ATOM 933 C CA . ALA A 1 115 ? 4.700 -6.662 -3.306 1.00 36.28 115 ALA A CA 1
ATOM 934 C C . ALA A 1 115 ? 3.305 -7.265 -3.044 1.00 36.28 115 ALA A C 1
ATOM 936 O O . ALA A 1 115 ? 2.316 -6.828 -3.631 1.00 36.28 115 ALA A O 1
ATOM 937 N N . LEU A 1 116 ? 3.213 -8.241 -2.131 1.00 39.06 116 LEU A N 1
ATOM 938 C CA . LEU A 1 116 ? 1.965 -8.809 -1.658 1.00 39.06 116 LEU A CA 1
ATOM 939 C C . LEU A 1 116 ? 1.654 -8.622 -0.172 1.00 39.06 116 LEU A C 1
ATOM 941 O O . LEU A 1 116 ? 0.489 -8.807 0.153 1.00 39.06 116 LEU A O 1
ATOM 945 N N . ASP A 1 117 ? 2.559 -8.130 0.684 1.00 40.62 117 ASP A N 1
ATOM 946 C CA . ASP A 1 117 ? 2.129 -7.400 1.900 1.00 40.62 117 ASP A CA 1
ATOM 947 C C . ASP A 1 117 ? 1.537 -6.029 1.522 1.00 40.62 117 ASP A C 1
ATOM 949 O O . ASP A 1 117 ? 0.701 -5.485 2.244 1.00 40.62 117 ASP A O 1
ATOM 953 N N . MET A 1 118 ? 1.851 -5.526 0.318 1.00 38.75 118 MET A N 1
ATOM 954 C CA . MET A 1 118 ? 1.124 -4.422 -0.327 1.00 38.75 118 MET A CA 1
ATOM 955 C C . MET A 1 118 ? -0.367 -4.743 -0.582 1.00 38.75 118 MET A C 1
ATOM 957 O O . MET A 1 118 ? -1.158 -3.821 -0.802 1.00 38.75 118 MET A O 1
ATOM 961 N N . PHE A 1 119 ? -0.762 -6.026 -0.554 1.00 36.34 119 PHE A N 1
ATOM 962 C CA . PHE A 1 119 ? -2.130 -6.507 -0.807 1.00 36.34 119 PHE A CA 1
ATOM 963 C C . PHE A 1 119 ? -2.728 -7.363 0.334 1.00 36.34 119 PHE A C 1
ATOM 965 O O . PHE A 1 119 ? -3.945 -7.354 0.509 1.00 36.34 119 PHE A O 1
ATOM 972 N N . ASN A 1 120 ? -1.913 -8.058 1.135 1.00 34.81 120 ASN A N 1
ATOM 973 C CA . ASN A 1 120 ? -2.313 -9.018 2.171 1.00 34.81 120 ASN A CA 1
ATOM 974 C C . ASN A 1 120 ? -1.907 -8.577 3.586 1.00 34.81 120 ASN A C 1
ATOM 976 O O . ASN A 1 120 ? -1.230 -9.288 4.311 1.00 34.81 120 ASN A O 1
ATOM 980 N N . ALA A 1 121 ? -2.467 -7.471 4.046 1.00 37.97 121 ALA A N 1
ATOM 981 C CA . ALA A 1 121 ? -3.243 -7.522 5.277 1.00 37.97 121 ALA A CA 1
ATOM 982 C C . ALA A 1 121 ? -4.285 -6.423 5.150 1.00 37.97 121 ALA A C 1
ATOM 984 O O . ALA A 1 121 ? -3.968 -5.303 4.752 1.00 37.97 121 ALA A O 1
ATOM 985 N N . SER A 1 122 ? -5.535 -6.722 5.480 1.00 41.28 122 SER A N 1
ATOM 986 C CA . SER A 1 122 ? -6.703 -5.844 5.322 1.00 41.28 122 SER A CA 1
ATOM 987 C C . SER A 1 122 ? -6.641 -4.529 6.120 1.00 41.28 122 SER A C 1
ATOM 989 O O . SER A 1 122 ? -7.618 -3.787 6.169 1.00 41.28 122 SER A O 1
ATOM 991 N N . VAL A 1 123 ? -5.490 -4.241 6.725 1.00 39.78 123 VAL A N 1
ATOM 992 C CA . VAL A 1 123 ? -5.082 -2.990 7.352 1.00 39.78 123 VAL A CA 1
ATOM 993 C C . VAL A 1 123 ? -3.690 -2.583 6.835 1.00 39.78 123 VAL A C 1
ATOM 995 O O . VAL A 1 123 ? -3.538 -1.452 6.381 1.00 39.78 123 VAL A O 1
ATOM 998 N N . ASP A 1 124 ? -2.705 -3.490 6.763 1.00 35.31 124 ASP A N 1
ATOM 999 C CA . ASP A 1 124 ? -1.341 -3.149 6.319 1.00 35.31 124 ASP A CA 1
ATOM 1000 C C . ASP A 1 124 ? -1.221 -2.704 4.861 1.00 35.31 124 ASP A C 1
ATOM 1002 O O . ASP A 1 124 ? -0.324 -1.908 4.595 1.00 35.31 124 ASP A O 1
ATOM 1006 N N . GLY A 1 125 ? -2.117 -3.116 3.952 1.00 41.34 125 GLY A N 1
ATOM 1007 C CA . GLY A 1 125 ? -2.162 -2.662 2.550 1.00 41.34 125 GLY A CA 1
ATOM 1008 C C . GLY A 1 125 ? -2.742 -1.248 2.370 1.00 41.34 125 GLY A C 1
ATOM 1009 O O . GLY A 1 125 ? -2.266 -0.469 1.540 1.00 41.34 125 GLY A O 1
ATOM 1010 N N . PHE A 1 126 ? -3.709 -0.854 3.215 1.00 43.81 126 PHE A N 1
ATOM 1011 C CA . PHE A 1 126 ? -4.190 0.540 3.306 1.00 43.81 126 PHE A CA 1
ATOM 1012 C C . PHE A 1 126 ? -3.075 1.425 3.824 1.00 43.81 126 PHE A C 1
ATOM 1014 O O . PHE A 1 126 ? -2.789 2.491 3.269 1.00 43.81 126 PHE A O 1
ATOM 1021 N N . LEU A 1 127 ? -2.418 0.925 4.867 1.00 46.06 127 LEU A N 1
ATOM 1022 C CA . LEU A 1 127 ? -1.238 1.544 5.397 1.00 46.06 127 LEU A CA 1
ATOM 1023 C C . LEU A 1 127 ? -0.183 1.581 4.301 1.00 46.06 127 LEU A C 1
ATOM 1025 O O . LEU A 1 127 ? 0.345 2.648 4.118 1.00 46.06 127 LEU A O 1
ATOM 1029 N N . ASP A 1 128 ? 0.076 0.538 3.500 1.00 43.53 128 ASP A N 1
ATOM 1030 C CA . ASP A 1 128 ? 1.215 0.485 2.556 1.00 43.53 128 ASP A CA 1
ATOM 1031 C C . ASP A 1 128 ? 1.091 1.474 1.400 1.00 43.53 128 ASP A C 1
ATOM 1033 O O . ASP A 1 128 ? 2.056 2.106 0.967 1.00 43.53 128 ASP A O 1
ATOM 1037 N N . LYS A 1 129 ? -0.136 1.700 0.940 1.00 46.81 129 LYS A N 1
ATOM 1038 C CA . LYS A 1 129 ? -0.400 2.732 -0.065 1.00 46.81 129 LYS A CA 1
ATOM 1039 C C . LYS A 1 129 ? -0.537 4.126 0.559 1.00 46.81 129 LYS A C 1
ATOM 1041 O O . LYS A 1 129 ? -0.185 5.111 -0.083 1.00 46.81 129 LYS A O 1
ATOM 1046 N N . CYS A 1 130 ? -0.909 4.233 1.840 1.00 42.44 130 CYS A N 1
ATOM 1047 C CA . CYS A 1 130 ? -0.632 5.438 2.631 1.00 42.44 130 CYS A CA 1
ATOM 1048 C C . CYS A 1 130 ? 0.868 5.599 2.967 1.00 42.44 130 CYS A C 1
ATOM 1050 O O . CYS A 1 130 ? 1.302 6.723 3.180 1.00 42.44 130 CYS A O 1
ATOM 1052 N N . LYS A 1 131 ? 1.678 4.531 2.947 1.00 47.19 131 LYS A N 1
ATOM 1053 C CA . LYS A 1 131 ? 3.123 4.503 3.226 1.00 47.19 131 LYS A CA 1
ATOM 1054 C C . LYS A 1 131 ? 3.893 5.103 2.037 1.00 47.19 131 LYS A C 1
ATOM 1056 O O . LYS A 1 131 ? 4.884 5.794 2.247 1.00 47.19 131 LYS A O 1
ATOM 1061 N N . HIS A 1 132 ? 3.351 5.029 0.814 1.00 47.75 132 HIS A N 1
ATOM 1062 C CA . HIS A 1 132 ? 3.800 5.864 -0.312 1.00 47.75 132 HIS A CA 1
ATOM 1063 C C . HIS A 1 132 ? 3.540 7.370 -0.117 1.00 47.75 132 HIS A C 1
ATOM 1065 O O . HIS A 1 132 ? 4.198 8.166 -0.775 1.00 47.75 132 HIS A O 1
ATOM 1071 N N . LYS A 1 133 ? 2.685 7.822 0.819 1.00 49.34 133 LYS A N 1
ATOM 1072 C CA . LYS A 1 133 ? 2.596 9.262 1.162 1.00 49.34 133 LYS A CA 1
ATOM 1073 C C . LYS A 1 133 ? 3.864 9.779 1.835 1.00 49.34 133 LYS A C 1
ATOM 1075 O O . LYS A 1 133 ? 4.123 10.976 1.797 1.00 49.34 133 LYS A O 1
ATOM 1080 N N . VAL A 1 134 ? 4.653 8.901 2.45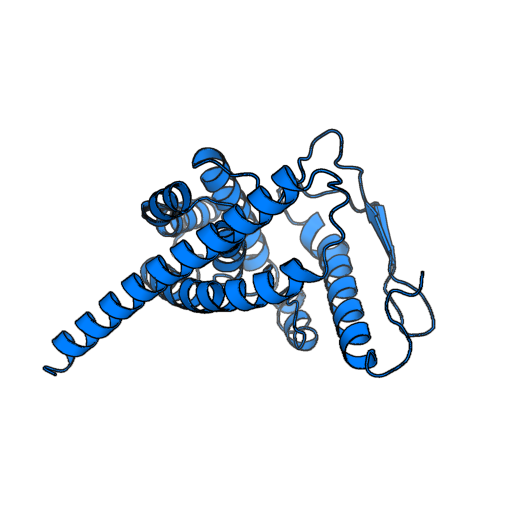4 1.00 50.53 134 VAL A N 1
ATOM 1081 C CA . VAL A 1 134 ? 5.951 9.275 3.028 1.00 50.53 134 VAL A CA 1
ATOM 1082 C C . VAL A 1 134 ? 6.924 9.670 1.907 1.00 50.53 134 VAL A C 1
ATOM 1084 O O . VAL A 1 134 ? 7.677 10.627 2.060 1.00 50.53 134 VAL A O 1
ATOM 1087 N N . LEU A 1 135 ? 6.841 8.987 0.758 1.00 50.09 135 LEU A N 1
ATOM 1088 C CA . LEU A 1 135 ? 7.696 9.206 -0.411 1.00 50.09 135 LEU A CA 1
ATOM 1089 C C . LEU A 1 135 ? 7.129 10.209 -1.425 1.00 50.09 135 LEU A C 1
ATOM 1091 O O . LEU A 1 135 ? 7.903 10.937 -2.033 1.00 50.09 135 LEU A O 1
ATOM 1095 N N . CYS A 1 136 ? 5.809 10.266 -1.617 1.00 58.75 136 CYS A N 1
ATOM 1096 C CA . CYS A 1 136 ? 5.152 10.994 -2.714 1.00 58.75 136 CYS A CA 1
ATOM 1097 C C . CYS A 1 136 ? 4.419 12.274 -2.283 1.00 58.75 136 CYS A C 1
ATOM 1099 O O . CYS A 1 136 ? 3.943 13.017 -3.141 1.00 58.75 136 CYS A O 1
ATOM 1101 N N . CYS A 1 137 ? 4.291 12.532 -0.980 1.00 67.31 137 CYS A N 1
ATOM 1102 C CA . CYS A 1 137 ? 3.797 13.811 -0.481 1.00 67.31 137 CYS A CA 1
ATOM 1103 C C . CYS A 1 137 ? 4.946 14.592 0.146 1.00 67.31 137 CYS A C 1
ATOM 1105 O O . CYS A 1 137 ? 5.759 14.041 0.894 1.00 67.31 137 CYS A O 1
ATOM 1107 N N . ASP A 1 138 ? 4.947 15.903 -0.064 1.00 79.94 138 ASP A N 1
ATOM 1108 C CA . ASP A 1 138 ? 5.681 16.789 0.819 1.00 79.94 138 ASP A CA 1
ATOM 1109 C C . ASP A 1 138 ? 5.105 16.705 2.253 1.00 79.94 138 ASP A C 1
ATOM 1111 O O . ASP A 1 138 ? 3.975 16.253 2.485 1.00 79.94 138 ASP A O 1
ATOM 1115 N N . GLY A 1 139 ? 5.895 17.139 3.238 1.00 81.88 139 GLY A N 1
ATOM 1116 C CA . GLY A 1 139 ? 5.523 17.030 4.651 1.00 81.88 139 GLY A CA 1
ATOM 1117 C C . GLY A 1 139 ? 4.225 17.764 5.014 1.00 81.88 139 GLY A C 1
ATOM 1118 O O . GLY A 1 139 ? 3.508 17.322 5.910 1.00 81.88 139 GLY A O 1
ATOM 1119 N N . VAL A 1 140 ? 3.879 18.854 4.319 1.00 87.50 140 VAL A N 1
ATOM 1120 C CA . VAL A 1 140 ? 2.644 19.615 4.558 1.00 87.50 140 VAL A CA 1
ATOM 1121 C C . VAL A 1 140 ? 1.428 18.815 4.110 1.00 87.50 140 VAL A C 1
ATOM 1123 O O . VAL A 1 140 ? 0.530 18.584 4.922 1.00 87.50 140 VAL A O 1
ATOM 1126 N N . VAL A 1 141 ? 1.405 18.344 2.858 1.00 85.19 141 VAL A N 1
ATOM 1127 C CA . VAL A 1 141 ? 0.282 17.540 2.352 1.00 85.19 141 VAL A CA 1
ATOM 1128 C C . VAL A 1 141 ? 0.129 16.256 3.160 1.00 85.19 141 VAL A C 1
ATOM 1130 O O . VAL A 1 141 ? -0.996 15.848 3.447 1.00 85.19 141 VAL A O 1
ATOM 1133 N N . ARG A 1 142 ? 1.236 15.625 3.573 1.00 86.06 142 ARG A N 1
ATOM 1134 C CA . ARG A 1 142 ? 1.185 14.420 4.407 1.00 86.06 142 ARG A CA 1
ATOM 1135 C C . ARG A 1 142 ? 0.488 14.673 5.742 1.00 86.06 142 ARG A C 1
ATOM 1137 O O . ARG A 1 142 ? -0.464 13.959 6.043 1.00 86.06 142 ARG A O 1
ATOM 1144 N N . ARG A 1 143 ? 0.897 15.701 6.493 1.00 87.50 143 ARG A N 1
ATOM 1145 C CA . ARG A 1 143 ? 0.279 16.053 7.786 1.00 87.50 143 ARG A CA 1
ATOM 1146 C C . ARG A 1 143 ? -1.188 16.459 7.640 1.00 87.50 143 ARG A C 1
ATOM 1148 O O . ARG A 1 143 ? -2.029 16.056 8.436 1.00 87.50 143 ARG A O 1
ATOM 1155 N N . GLN A 1 144 ? -1.526 17.198 6.583 1.00 88.88 144 GLN A N 1
ATOM 1156 C CA . GLN A 1 144 ? -2.923 17.518 6.265 1.00 88.88 144 GLN A CA 1
ATOM 1157 C C . GLN A 1 144 ? -3.743 16.264 5.942 1.00 88.88 144 GLN A C 1
ATOM 1159 O O . GLN A 1 144 ? -4.896 16.156 6.353 1.00 88.88 144 GLN A O 1
ATOM 1164 N N . ALA A 1 145 ? -3.162 15.315 5.205 1.00 87.50 145 ALA A N 1
ATOM 1165 C CA . ALA A 1 145 ? -3.811 14.054 4.889 1.00 87.50 145 ALA A CA 1
ATOM 1166 C C . ALA A 1 145 ? -3.994 13.173 6.127 1.00 87.50 145 ALA A C 1
ATOM 1168 O O . ALA A 1 145 ? -5.037 12.544 6.265 1.00 87.50 145 ALA A O 1
ATOM 1169 N N . GLU A 1 146 ? -3.005 13.115 7.016 1.00 85.69 146 GLU A N 1
ATOM 1170 C CA . GLU A 1 146 ? -3.049 12.329 8.252 1.00 85.69 146 GLU A CA 1
ATOM 1171 C C . GLU A 1 146 ? -4.252 12.690 9.128 1.00 85.69 146 GLU A C 1
ATOM 1173 O O . GLU A 1 146 ? -4.911 11.790 9.644 1.00 85.69 146 GLU A O 1
ATOM 1178 N N . ALA A 1 147 ? -4.612 13.976 9.184 1.00 88.62 147 ALA A N 1
ATOM 1179 C CA . ALA A 1 147 ? -5.751 14.467 9.957 1.00 88.62 147 ALA A CA 1
ATOM 1180 C C . ALA A 1 147 ? -7.106 13.845 9.568 1.00 88.62 147 ALA A C 1
ATOM 1182 O O . ALA A 1 147 ? -8.034 13.896 10.366 1.00 88.62 147 ALA A O 1
ATOM 1183 N N . PHE A 1 148 ? -7.243 13.275 8.363 1.00 91.44 148 PHE A N 1
ATOM 1184 C CA . PHE A 1 148 ? -8.495 12.643 7.924 1.00 91.44 148 PHE A CA 1
ATOM 1185 C C . PHE A 1 148 ? -8.329 11.235 7.346 1.00 91.44 148 PHE A C 1
ATOM 1187 O O . PHE A 1 148 ? -9.318 10.527 7.196 1.00 91.44 148 PHE A O 1
ATOM 1194 N N . ALA A 1 149 ? -7.123 10.816 6.950 1.00 87.88 149 ALA A N 1
ATOM 1195 C CA . ALA A 1 149 ? -6.951 9.674 6.050 1.00 87.88 149 ALA A CA 1
ATOM 1196 C C . ALA A 1 149 ? -7.505 8.363 6.611 1.00 87.88 149 ALA A C 1
ATOM 1198 O O . ALA A 1 149 ? -8.130 7.609 5.868 1.00 87.88 149 ALA A O 1
ATOM 1199 N N . VAL A 1 150 ? -7.260 8.094 7.894 1.00 87.31 150 VAL A N 1
ATOM 1200 C CA . VAL A 1 150 ? -7.677 6.848 8.548 1.00 87.31 150 VAL A CA 1
ATOM 1201 C C . VAL A 1 150 ? -9.196 6.782 8.682 1.00 87.31 150 VAL A C 1
ATOM 1203 O O . VAL A 1 150 ? -9.804 5.774 8.328 1.00 87.31 150 VAL A O 1
ATOM 1206 N N . GLU A 1 151 ? -9.810 7.865 9.154 1.00 93.50 151 GLU A N 1
ATOM 1207 C CA . GLU A 1 151 ? -11.260 7.949 9.337 1.00 93.50 151 GLU A CA 1
ATOM 1208 C C . GLU A 1 151 ? -11.975 7.923 7.987 1.00 93.50 151 GLU A C 1
ATOM 1210 O O . GLU A 1 151 ? -12.859 7.101 7.776 1.00 93.50 151 GLU A O 1
ATOM 1215 N N . PHE A 1 152 ? -11.504 8.716 7.023 1.00 94.25 152 PHE A N 1
ATOM 1216 C CA . PHE A 1 152 ? -12.059 8.747 5.674 1.00 94.25 152 PHE A CA 1
ATOM 1217 C C . PHE A 1 152 ? -11.960 7.391 4.964 1.00 94.25 152 PHE A C 1
ATOM 1219 O O . PHE A 1 152 ? -12.881 6.993 4.253 1.00 94.25 152 PHE A O 1
ATOM 1226 N N . TYR A 1 153 ? -10.867 6.647 5.155 1.00 92.19 153 TYR A N 1
ATOM 1227 C CA . TYR A 1 153 ? -10.767 5.279 4.648 1.00 92.19 153 TYR A CA 1
ATOM 1228 C C . TYR A 1 153 ? -11.799 4.356 5.288 1.00 92.19 153 TYR A C 1
ATOM 1230 O O . TYR A 1 153 ? -12.458 3.599 4.577 1.00 92.19 153 TYR A O 1
ATOM 1238 N N . TYR A 1 154 ? -11.941 4.418 6.613 1.00 93.38 154 TYR A N 1
ATOM 1239 C CA . TYR A 1 154 ? -12.903 3.597 7.336 1.00 93.38 154 TYR A CA 1
ATOM 1240 C C . TYR A 1 154 ? -14.335 3.893 6.874 1.00 93.38 154 TYR A C 1
ATOM 1242 O O . TYR A 1 154 ? -15.090 2.970 6.585 1.00 93.38 154 TYR A O 1
ATOM 1250 N N . GLU A 1 155 ? -14.682 5.171 6.712 1.00 96.62 155 GLU A N 1
ATOM 1251 C CA . GLU A 1 155 ? -15.958 5.616 6.143 1.00 96.62 155 GLU A CA 1
ATOM 1252 C C . GLU A 1 155 ? -16.180 5.074 4.729 1.00 96.62 155 GLU A C 1
ATOM 1254 O O . GLU A 1 155 ? -17.258 4.558 4.428 1.00 96.62 155 GLU A O 1
ATOM 1259 N N . CYS A 1 156 ? -15.163 5.154 3.862 1.00 95.31 156 CYS A N 1
ATOM 1260 C CA . CYS A 1 156 ? -15.240 4.583 2.520 1.00 95.31 156 CYS A CA 1
ATOM 1261 C C . CYS A 1 156 ? -15.490 3.074 2.588 1.00 95.31 156 CYS A C 1
ATOM 1263 O O . CYS A 1 156 ? -16.378 2.581 1.907 1.00 95.31 156 CYS A O 1
ATOM 1265 N N . LEU A 1 157 ? -14.771 2.347 3.443 1.00 93.00 157 LEU A N 1
ATOM 1266 C CA . LEU A 1 157 ? -14.923 0.901 3.575 1.00 93.00 157 LEU A CA 1
ATOM 1267 C C . LEU A 1 157 ? -16.317 0.512 4.087 1.00 93.00 157 LEU A C 1
ATOM 1269 O O . LEU A 1 157 ? -16.952 -0.366 3.514 1.00 93.00 157 LEU A O 1
ATOM 1273 N N . VAL A 1 158 ? -16.832 1.201 5.110 1.00 96.44 158 VAL A N 1
ATOM 1274 C CA . VAL A 1 158 ? -18.208 1.011 5.604 1.00 96.44 158 VAL A CA 1
ATOM 1275 C C . VAL A 1 158 ? -19.225 1.270 4.490 1.00 96.44 158 VAL A C 1
ATOM 1277 O O . VAL A 1 158 ? -20.180 0.509 4.333 1.00 96.44 158 VAL A O 1
ATOM 1280 N N . LYS A 1 159 ? -19.011 2.309 3.674 1.00 97.19 159 LYS A N 1
ATOM 1281 C CA . LYS A 1 159 ? -19.864 2.606 2.519 1.00 97.19 159 LYS A CA 1
ATOM 1282 C C . LYS A 1 159 ? -19.837 1.485 1.472 1.00 97.19 159 LYS A C 1
ATOM 1284 O O . LYS A 1 159 ? -20.897 1.135 0.964 1.00 97.19 159 LYS A O 1
ATOM 1289 N N . GLU A 1 160 ? -18.674 0.899 1.183 1.00 94.81 160 GLU A N 1
ATOM 1290 C CA . GLU A 1 160 ? -18.544 -0.256 0.272 1.00 94.81 160 GLU A CA 1
ATOM 1291 C C . GLU A 1 160 ? -19.297 -1.504 0.777 1.00 94.81 160 GLU A C 1
ATOM 1293 O O . GLU A 1 160 ? -19.696 -2.359 -0.016 1.00 94.81 160 GLU A O 1
ATOM 1298 N N . PHE A 1 161 ? -19.548 -1.590 2.087 1.00 95.56 161 PHE A N 1
ATOM 1299 C CA . PHE A 1 161 ? -20.408 -2.595 2.722 1.00 95.56 161 PHE A CA 1
ATOM 1300 C C . PHE A 1 161 ? -21.861 -2.126 2.912 1.00 95.56 161 PHE A C 1
ATOM 1302 O O . PHE A 1 161 ? -22.579 -2.644 3.763 1.00 95.56 161 PHE A O 1
ATOM 1309 N N . ASN A 1 162 ? -22.325 -1.146 2.127 1.00 96.25 162 ASN A N 1
ATOM 1310 C CA . ASN A 1 162 ? -23.677 -0.574 2.211 1.00 96.25 162 ASN A CA 1
ATOM 1311 C C . ASN A 1 162 ? -24.050 -0.053 3.614 1.00 96.25 162 ASN A C 1
ATOM 1313 O O . ASN A 1 162 ? -25.223 -0.032 3.982 1.00 96.25 162 ASN A O 1
ATOM 1317 N N . GLY A 1 163 ? -23.060 0.368 4.405 1.00 96.12 163 GLY A N 1
ATOM 1318 C CA . GLY A 1 163 ? -23.257 0.836 5.776 1.00 96.12 163 GLY A CA 1
ATOM 1319 C C . GLY A 1 163 ? -23.250 -0.263 6.842 1.00 96.12 163 GLY A C 1
ATOM 1320 O O . GLY A 1 163 ? -23.364 0.061 8.024 1.00 96.12 163 GLY A O 1
ATOM 1321 N N . ASP A 1 164 ? -23.096 -1.539 6.473 1.00 95.69 164 ASP A N 1
ATOM 1322 C CA . ASP A 1 164 ? -23.035 -2.637 7.439 1.00 95.69 164 ASP A CA 1
ATOM 1323 C C . ASP A 1 164 ? -21.649 -2.729 8.092 1.00 95.69 164 ASP A C 1
ATOM 1325 O O . ASP A 1 164 ? -20.714 -3.356 7.591 1.00 95.69 164 ASP A O 1
ATOM 1329 N N . VAL A 1 165 ? -21.527 -2.094 9.257 1.00 94.75 165 VAL A N 1
ATOM 1330 C CA . VAL A 1 165 ? -20.293 -2.072 10.053 1.00 94.75 165 VAL A CA 1
ATOM 1331 C C . VAL A 1 165 ? -19.895 -3.471 10.543 1.00 94.75 165 VAL A C 1
ATOM 1333 O O . VAL A 1 165 ? -18.715 -3.703 10.786 1.00 94.75 165 VAL A O 1
ATOM 1336 N N . SER A 1 166 ? -20.830 -4.425 10.657 1.00 92.69 166 SER A N 1
ATOM 1337 C CA . SER A 1 166 ? -20.520 -5.783 11.135 1.00 92.69 166 SER A CA 1
ATOM 1338 C C . SER A 1 166 ? -19.674 -6.595 10.149 1.00 92.69 166 SER A C 1
ATOM 1340 O O . SER A 1 166 ? -19.008 -7.551 10.547 1.00 92.69 166 SER A O 1
ATOM 1342 N N . LEU A 1 167 ? -19.658 -6.182 8.878 1.00 90.88 167 LEU A N 1
ATOM 1343 C CA . LEU A 1 167 ? -18.828 -6.773 7.830 1.00 90.88 167 LEU A CA 1
ATOM 1344 C C . LEU A 1 167 ? -17.397 -6.219 7.822 1.00 90.88 167 LEU A C 1
ATOM 1346 O O . LEU A 1 167 ? -16.519 -6.798 7.179 1.00 90.88 167 LEU A O 1
ATOM 1350 N N . VAL A 1 168 ? -17.134 -5.126 8.545 1.00 90.38 168 VAL A N 1
ATOM 1351 C CA . VAL A 1 168 ? -15.788 -4.569 8.694 1.00 90.38 168 VAL A CA 1
ATOM 1352 C C . VAL A 1 168 ? -15.082 -5.285 9.855 1.00 90.38 168 VAL A C 1
ATOM 1354 O O . VAL A 1 168 ? -15.541 -5.210 10.994 1.00 90.38 168 VAL A O 1
ATOM 1357 N N . PRO A 1 169 ? -13.946 -5.969 9.624 1.00 87.44 169 PRO A N 1
ATOM 1358 C CA . PRO A 1 169 ? -13.354 -6.870 10.619 1.00 87.44 169 PRO A CA 1
ATOM 1359 C C . PRO A 1 169 ? -12.597 -6.160 11.756 1.00 87.44 169 PRO A C 1
ATOM 1361 O O . PRO A 1 169 ? -11.980 -6.819 12.592 1.00 87.44 169 PRO A O 1
ATOM 1364 N N . TYR A 1 170 ? -12.597 -4.830 11.778 1.00 87.75 170 TYR A N 1
ATOM 1365 C CA . TYR A 1 170 ? -11.891 -4.006 12.754 1.00 87.75 170 TYR A CA 1
ATOM 1366 C C . TYR A 1 170 ? -12.650 -2.710 13.020 1.00 87.75 170 TYR A C 1
ATOM 1368 O O . TYR A 1 170 ? -13.436 -2.258 12.196 1.00 87.75 170 TYR A O 1
ATOM 1376 N N . THR A 1 171 ? -12.376 -2.077 14.157 1.00 91.50 171 THR A N 1
ATOM 1377 C CA . THR A 1 171 ? -12.884 -0.740 14.482 1.00 91.50 171 THR A CA 1
ATOM 1378 C C . THR A 1 171 ? -11.967 0.355 13.938 1.00 91.50 171 THR A C 1
ATOM 1380 O O . THR A 1 171 ? -10.785 0.127 13.665 1.00 91.50 171 THR A O 1
ATOM 1383 N N . VAL A 1 172 ? -12.481 1.585 13.841 1.00 91.88 172 VAL A N 1
ATOM 1384 C CA . VAL A 1 172 ? -11.666 2.754 13.466 1.00 91.88 172 VAL A CA 1
ATOM 1385 C C . VAL A 1 172 ? -10.495 2.983 14.433 1.00 91.88 172 VAL A C 1
ATOM 1387 O O . VAL A 1 172 ? -9.408 3.351 14.004 1.00 91.88 172 VAL A O 1
ATOM 1390 N N . GLU A 1 173 ? -10.663 2.686 15.724 1.00 93.44 173 GLU A N 1
ATOM 1391 C CA . GLU A 1 173 ? -9.596 2.833 16.723 1.00 93.44 173 GLU A CA 1
ATOM 1392 C C . GLU A 1 173 ? -8.502 1.769 16.566 1.00 93.44 173 GLU A C 1
ATOM 1394 O O . GLU A 1 173 ? -7.311 2.074 16.666 1.00 93.44 173 GLU A O 1
ATOM 1399 N N . GLN A 1 174 ? -8.877 0.527 16.236 1.00 86.56 174 GLN A N 1
ATOM 1400 C CA . GLN A 1 174 ? -7.905 -0.504 15.858 1.00 86.56 174 GLN A CA 1
ATOM 1401 C C . GLN A 1 174 ? -7.134 -0.094 14.600 1.00 86.56 174 GLN A C 1
ATOM 1403 O O . GLN A 1 174 ? -5.916 -0.265 14.545 1.00 86.56 174 GLN A O 1
ATOM 1408 N N . LEU A 1 175 ? -7.821 0.504 13.624 1.00 85.62 175 LEU A N 1
ATOM 1409 C CA . LEU A 1 175 ? -7.205 0.995 12.399 1.00 85.62 175 LEU A CA 1
ATOM 1410 C C . LEU A 1 175 ? -6.245 2.172 12.655 1.00 85.62 175 LEU A C 1
ATOM 1412 O O . LEU A 1 175 ? -5.131 2.161 12.137 1.00 85.62 175 LEU A O 1
ATOM 1416 N N . LYS A 1 176 ? -6.625 3.153 13.486 1.00 87.00 176 LYS A N 1
ATOM 1417 C CA . LYS A 1 176 ? -5.749 4.261 13.919 1.00 87.00 176 LYS A CA 1
ATOM 1418 C C . LYS A 1 176 ? -4.497 3.744 14.615 1.00 87.00 176 LYS A C 1
ATOM 1420 O O . LYS A 1 176 ? -3.390 4.183 14.312 1.00 87.00 176 LYS A O 1
ATOM 1425 N N . LYS A 1 177 ? -4.659 2.776 15.518 1.00 85.25 177 LYS A N 1
ATOM 1426 C CA . LYS A 1 177 ? -3.535 2.145 16.211 1.00 85.25 177 LYS A CA 1
ATOM 1427 C C . LYS A 1 177 ? -2.599 1.434 15.233 1.00 85.25 177 LYS A C 1
ATOM 1429 O O . LYS A 1 177 ? -1.390 1.637 15.294 1.00 85.25 177 LYS A O 1
ATOM 1434 N N . ALA A 1 178 ? -3.143 0.646 14.309 1.00 81.56 178 ALA A N 1
ATOM 1435 C CA . ALA A 1 178 ? -2.347 -0.011 13.279 1.00 81.56 178 ALA A CA 1
ATOM 1436 C C . ALA A 1 178 ? -1.623 1.005 12.377 1.00 81.56 178 ALA A C 1
ATOM 1438 O O . ALA A 1 178 ? -0.441 0.823 12.088 1.00 81.56 178 ALA A O 1
ATOM 1439 N N . TYR A 1 179 ? -2.289 2.110 12.012 1.00 82.81 179 TYR A N 1
ATOM 1440 C CA . TYR A 1 179 ? -1.694 3.196 11.229 1.00 82.81 179 TYR A CA 1
ATOM 1441 C C . TYR A 1 179 ? -0.432 3.754 11.868 1.00 82.81 179 TYR A C 1
ATOM 1443 O O . TYR A 1 179 ? 0.593 3.849 11.194 1.00 82.81 179 TYR A O 1
ATOM 1451 N N . LYS A 1 180 ? -0.480 4.055 13.169 1.00 84.12 180 LYS A N 1
ATOM 1452 C CA . LYS A 1 180 ? 0.679 4.566 13.906 1.00 84.12 180 LYS A CA 1
ATOM 1453 C C . LYS A 1 180 ? 1.868 3.607 13.821 1.00 84.12 180 LYS A C 1
ATOM 1455 O O . LYS A 1 180 ? 2.950 4.025 13.423 1.00 84.12 180 LYS A O 1
ATOM 1460 N N . TYR A 1 181 ? 1.671 2.319 14.119 1.00 81.75 181 TYR A N 1
ATOM 1461 C CA . TYR A 1 181 ? 2.760 1.334 14.048 1.00 81.75 181 TYR A CA 1
ATOM 1462 C C . TYR A 1 181 ? 3.348 1.218 12.642 1.00 81.75 181 TYR A C 1
ATOM 1464 O O . TYR A 1 181 ? 4.565 1.267 12.475 1.00 81.75 181 TYR A O 1
ATOM 1472 N N . ALA A 1 182 ? 2.492 1.124 11.625 1.00 78.06 182 ALA A N 1
ATOM 1473 C CA . ALA A 1 182 ? 2.945 1.046 10.245 1.00 78.06 182 ALA A CA 1
ATOM 1474 C C . ALA A 1 182 ? 3.712 2.297 9.803 1.00 78.06 182 ALA A C 1
ATOM 1476 O O . ALA A 1 182 ? 4.692 2.181 9.063 1.00 78.06 182 ALA A O 1
ATOM 1477 N N . TYR A 1 183 ? 3.278 3.480 10.246 1.00 81.25 183 TYR A N 1
ATOM 1478 C CA . TYR A 1 183 ? 3.958 4.735 9.956 1.00 81.25 183 TYR A CA 1
ATOM 1479 C C . TYR A 1 183 ? 5.381 4.729 10.518 1.00 81.25 183 TYR A C 1
ATOM 1481 O O . TYR A 1 183 ? 6.328 4.984 9.777 1.00 81.25 183 TYR A O 1
ATOM 1489 N N . LEU A 1 184 ? 5.543 4.354 11.792 1.00 84.38 184 LEU A N 1
ATOM 1490 C CA . LEU A 1 184 ? 6.847 4.286 12.459 1.00 84.38 184 LEU A CA 1
ATOM 1491 C C . LEU A 1 184 ? 7.819 3.358 11.724 1.00 84.38 184 LEU A C 1
ATOM 1493 O O . LEU A 1 184 ? 8.939 3.755 11.405 1.00 84.38 184 LEU A O 1
ATOM 1497 N N . THR A 1 185 ? 7.378 2.145 11.381 1.00 79.88 185 THR A N 1
ATOM 1498 C CA . THR A 1 185 ? 8.214 1.189 10.642 1.00 79.88 185 THR A CA 1
ATOM 1499 C C . THR A 1 185 ? 8.668 1.749 9.291 1.00 79.88 185 THR A C 1
ATOM 1501 O O . THR A 1 185 ? 9.793 1.491 8.864 1.00 79.88 185 THR A O 1
ATOM 1504 N N . ARG A 1 186 ? 7.836 2.546 8.606 1.00 77.69 186 ARG A N 1
ATOM 1505 C CA . ARG A 1 186 ? 8.203 3.096 7.290 1.00 77.69 186 ARG A CA 1
ATOM 1506 C C . ARG A 1 186 ? 8.974 4.393 7.322 1.00 77.69 186 ARG A C 1
ATOM 1508 O O . ARG A 1 186 ? 9.803 4.585 6.437 1.00 77.69 186 ARG A O 1
ATOM 1515 N N . ALA A 1 187 ? 8.769 5.230 8.330 1.00 83.81 187 ALA A N 1
ATOM 1516 C CA . ALA A 1 187 ? 9.653 6.358 8.576 1.00 83.81 187 ALA A CA 1
ATOM 1517 C C . ALA A 1 187 ? 11.105 5.887 8.775 1.00 83.81 187 ALA A C 1
ATOM 1519 O O . ALA A 1 187 ? 12.024 6.575 8.357 1.00 83.81 187 ALA A O 1
ATOM 1520 N N . LEU A 1 188 ? 11.322 4.686 9.322 1.00 81.94 188 LEU A N 1
ATOM 1521 C CA . LEU A 1 188 ? 12.651 4.070 9.385 1.00 81.94 188 LEU A CA 1
ATOM 1522 C C . LEU A 1 188 ? 13.081 3.459 8.043 1.00 81.94 188 LEU A C 1
ATOM 1524 O O . LEU A 1 188 ? 14.205 3.679 7.598 1.00 81.94 188 LEU A O 1
ATOM 1528 N N . TYR A 1 189 ? 12.187 2.730 7.366 1.00 78.56 189 TYR A N 1
ATOM 1529 C CA . TYR A 1 189 ? 12.487 2.098 6.073 1.00 78.56 189 TYR A CA 1
ATOM 1530 C C . TYR A 1 189 ? 12.917 3.106 4.997 1.00 78.56 189 TYR A C 1
ATOM 1532 O O . TYR A 1 189 ? 13.815 2.812 4.211 1.00 78.56 189 TYR A O 1
ATOM 1540 N N . ILE A 1 190 ? 12.317 4.303 4.968 1.00 76.12 190 ILE A N 1
ATOM 1541 C CA . ILE A 1 190 ? 12.637 5.318 3.955 1.00 76.12 190 ILE A CA 1
ATOM 1542 C C . ILE A 1 190 ? 14.101 5.771 4.018 1.00 76.12 190 ILE A C 1
ATOM 1544 O O . ILE A 1 190 ? 14.665 6.079 2.973 1.00 76.12 190 ILE A O 1
ATOM 1548 N N . ILE A 1 191 ? 14.737 5.745 5.197 1.00 76.56 191 ILE A N 1
ATOM 1549 C CA . ILE A 1 191 ? 16.171 6.040 5.326 1.00 76.56 191 ILE A CA 1
ATOM 1550 C C . ILE A 1 191 ? 16.973 5.037 4.489 1.00 76.56 191 ILE A C 1
ATOM 1552 O O . ILE A 1 191 ? 17.753 5.440 3.631 1.00 76.56 191 ILE A O 1
ATOM 1556 N N . GLY A 1 192 ? 16.721 3.738 4.684 1.00 76.62 192 GLY A N 1
ATOM 1557 C CA . GLY A 1 192 ? 17.430 2.677 3.963 1.00 76.62 192 GLY A CA 1
ATOM 1558 C C . GLY A 1 192 ? 17.145 2.684 2.460 1.00 76.62 192 GLY A C 1
ATOM 1559 O O . GLY A 1 192 ? 18.043 2.451 1.655 1.00 76.62 192 GLY A O 1
ATOM 1560 N N . VAL A 1 193 ? 15.911 3.015 2.064 1.00 74.44 193 VAL A N 1
ATOM 1561 C CA . VAL A 1 193 ? 15.550 3.213 0.650 1.00 74.44 193 VAL A CA 1
ATOM 1562 C C . VAL A 1 193 ? 16.363 4.356 0.054 1.00 74.44 193 VAL A C 1
ATOM 1564 O O . VAL A 1 193 ? 16.989 4.170 -0.985 1.00 74.44 193 VAL A O 1
ATOM 1567 N N . MET A 1 194 ? 16.406 5.523 0.699 1.00 73.56 194 MET A N 1
ATOM 1568 C CA . MET A 1 194 ? 17.178 6.647 0.172 1.00 73.56 194 MET A CA 1
ATOM 1569 C C . MET A 1 194 ? 18.662 6.295 0.064 1.00 73.56 194 MET A C 1
ATOM 1571 O O . MET A 1 194 ? 19.248 6.531 -0.982 1.00 73.56 194 MET A O 1
ATOM 1575 N N . GLU A 1 195 ? 19.260 5.646 1.061 1.00 71.12 195 GLU A N 1
ATOM 1576 C CA . GLU A 1 195 ? 20.662 5.209 0.980 1.00 71.12 195 GLU A CA 1
ATOM 1577 C C . GLU A 1 195 ? 20.938 4.253 -0.188 1.00 71.12 195 GLU A C 1
ATOM 1579 O O . GLU A 1 195 ? 21.998 4.338 -0.804 1.00 71.12 195 GLU A O 1
ATOM 1584 N N . TYR A 1 196 ? 19.993 3.371 -0.524 1.00 69.81 196 TYR A N 1
ATOM 1585 C CA . TYR A 1 196 ? 20.154 2.420 -1.624 1.00 69.81 196 TYR A CA 1
ATOM 1586 C C . TYR A 1 196 ? 19.947 3.064 -3.001 1.00 69.81 196 TYR A C 1
ATOM 1588 O O . TYR A 1 196 ? 20.714 2.833 -3.936 1.00 69.81 196 TYR A O 1
ATOM 1596 N N . PHE A 1 197 ? 18.911 3.891 -3.138 1.00 66.75 197 PHE A N 1
ATOM 1597 C CA . PHE A 1 197 ? 18.553 4.512 -4.411 1.00 66.75 197 PHE A CA 1
ATOM 1598 C C . PHE A 1 197 ? 19.424 5.736 -4.738 1.00 66.75 197 PHE A C 1
ATOM 1600 O O . PHE A 1 197 ? 19.621 6.053 -5.908 1.00 66.75 197 PHE A O 1
ATOM 1607 N N . VAL A 1 198 ? 19.997 6.420 -3.744 1.00 63.72 198 VAL A N 1
ATOM 1608 C CA . VAL A 1 198 ? 20.758 7.659 -3.973 1.00 63.72 198 VAL A CA 1
ATOM 1609 C C . VAL A 1 198 ? 22.041 7.447 -4.799 1.00 63.72 198 VAL A C 1
ATOM 1611 O O . VAL A 1 198 ? 22.229 8.189 -5.765 1.00 63.72 198 VAL A O 1
ATOM 1614 N N . PRO A 1 199 ? 22.908 6.458 -4.507 1.00 57.56 199 PRO A N 1
ATOM 1615 C CA . PRO A 1 199 ? 24.172 6.285 -5.227 1.00 57.56 199 PRO A CA 1
ATOM 1616 C C . PRO A 1 199 ? 24.033 5.534 -6.560 1.00 57.56 199 PRO A C 1
ATOM 1618 O O . PRO A 1 199 ? 24.896 5.676 -7.421 1.00 57.56 199 PRO A O 1
ATO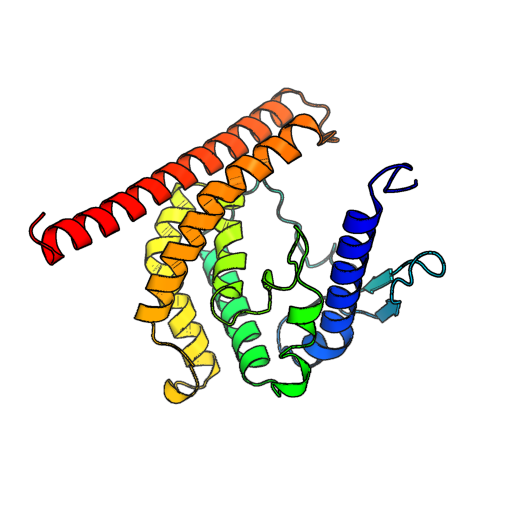M 1621 N N . GLY A 1 200 ? 22.983 4.715 -6.716 1.00 57.09 200 GLY A N 1
ATOM 1622 C CA . GLY A 1 200 ? 22.847 3.751 -7.817 1.00 57.09 200 GLY A CA 1
ATOM 1623 C C . GLY A 1 200 ? 21.889 4.146 -8.940 1.00 57.09 200 GLY A C 1
ATOM 1624 O O . GLY A 1 200 ? 21.899 3.507 -9.991 1.00 57.09 200 GLY A O 1
ATOM 1625 N N . ILE A 1 201 ? 21.063 5.183 -8.762 1.00 59.22 201 ILE A N 1
ATOM 1626 C CA . ILE A 1 201 ? 20.261 5.695 -9.873 1.00 59.22 201 ILE A CA 1
ATOM 1627 C C . ILE A 1 201 ? 21.200 6.500 -10.779 1.00 59.22 201 ILE A C 1
ATOM 1629 O O . ILE A 1 201 ? 21.474 7.677 -10.534 1.00 59.22 201 ILE A O 1
ATOM 1633 N N . GLU A 1 202 ? 21.667 5.872 -11.861 1.00 54.53 202 GLU A N 1
ATOM 1634 C CA . GLU A 1 202 ? 22.024 6.596 -13.080 1.00 54.53 202 GLU A CA 1
ATOM 1635 C C . GLU A 1 202 ? 20.761 7.314 -13.547 1.00 54.53 202 GLU A C 1
ATOM 1637 O O . GLU A 1 202 ? 19.946 6.799 -14.312 1.00 54.53 202 GLU A O 1
ATOM 1642 N N . THR A 1 203 ? 20.523 8.503 -13.004 1.00 59.97 203 THR A N 1
ATOM 1643 C CA . THR A 1 203 ? 19.416 9.308 -13.473 1.00 59.97 203 THR A CA 1
ATOM 1644 C C . THR A 1 203 ? 19.756 9.645 -14.918 1.00 59.97 203 THR A C 1
ATOM 1646 O O . THR A 1 203 ? 20.754 10.317 -15.164 1.00 59.97 203 THR A O 1
ATOM 1649 N N . HIS A 1 204 ? 18.905 9.272 -15.880 1.00 63.78 204 HIS A N 1
ATOM 1650 C CA . HIS A 1 204 ? 18.973 9.813 -17.250 1.00 63.78 204 HIS A CA 1
ATOM 1651 C C . HIS A 1 204 ? 18.856 11.357 -17.283 1.00 63.78 204 HIS A C 1
ATOM 1653 O O . HIS A 1 204 ? 18.933 11.982 -18.337 1.00 63.78 204 HIS A O 1
ATOM 1659 N N . ILE A 1 205 ? 18.663 11.976 -16.115 1.00 71.12 2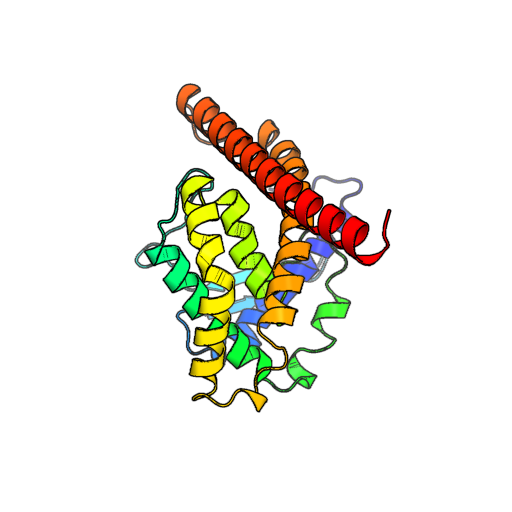05 ILE A N 1
ATOM 1660 C CA . ILE A 1 205 ? 18.815 13.393 -15.832 1.00 71.12 205 ILE A CA 1
ATOM 1661 C C . ILE A 1 205 ? 20.297 13.765 -15.969 1.00 71.12 205 ILE A C 1
ATOM 1663 O O . ILE A 1 205 ? 21.091 13.581 -15.050 1.00 71.12 205 ILE A O 1
ATOM 1667 N N . SER A 1 206 ? 20.652 14.323 -17.123 1.00 79.25 206 SER A N 1
ATOM 1668 C CA . SER A 1 206 ? 21.987 14.871 -17.388 1.00 79.25 206 SER A CA 1
ATOM 1669 C C . SER A 1 206 ? 22.252 16.207 -16.681 1.00 79.25 206 SER A C 1
ATOM 1671 O O . SER A 1 206 ? 23.381 16.686 -16.674 1.00 79.25 206 SER A O 1
ATOM 1673 N N . ASP A 1 207 ? 21.211 16.852 -16.148 1.00 85.50 207 ASP A N 1
ATOM 1674 C CA . ASP A 1 207 ? 21.318 18.141 -15.466 1.00 85.50 207 ASP A CA 1
ATOM 1675 C C . ASP A 1 207 ? 21.608 17.944 -13.970 1.00 85.50 207 ASP A C 1
ATOM 1677 O O . ASP A 1 207 ? 20.742 17.533 -13.191 1.00 85.50 207 ASP A O 1
ATOM 1681 N N . GLU A 1 208 ? 22.830 18.286 -13.563 1.00 85.81 208 GLU A N 1
ATOM 1682 C CA . GLU A 1 208 ? 23.301 18.190 -12.176 1.00 85.81 208 GLU A CA 1
ATOM 1683 C C . GLU A 1 208 ? 22.435 18.974 -11.178 1.00 85.81 208 GLU A C 1
ATOM 1685 O O . GLU A 1 208 ? 22.292 18.559 -10.029 1.00 85.81 208 GLU A O 1
ATOM 1690 N N . LYS A 1 209 ? 21.797 20.081 -11.588 1.00 85.88 209 LYS A N 1
ATOM 1691 C CA . LYS A 1 209 ? 20.912 20.842 -10.692 1.00 85.88 209 LYS A CA 1
ATOM 1692 C C . LYS A 1 209 ? 19.613 20.099 -10.434 1.00 85.88 209 LYS A C 1
ATOM 1694 O O . LYS A 1 209 ? 19.136 20.082 -9.302 1.00 85.88 209 LYS A O 1
ATOM 1699 N N . ILE A 1 210 ? 19.041 19.483 -11.468 1.00 81.94 210 ILE A N 1
ATOM 1700 C CA . ILE A 1 210 ? 17.825 18.673 -11.324 1.00 81.94 210 ILE A CA 1
ATOM 1701 C C . ILE A 1 210 ? 18.132 17.447 -10.459 1.00 81.94 210 ILE A C 1
ATOM 1703 O O . ILE A 1 210 ? 17.347 17.105 -9.576 1.00 81.94 210 ILE A O 1
ATOM 1707 N N . LYS A 1 211 ? 19.302 16.832 -10.655 1.00 81.75 211 LYS A N 1
ATOM 1708 C CA . LYS A 1 211 ? 19.779 15.720 -9.830 1.00 81.75 211 LYS A CA 1
ATOM 1709 C C . LYS A 1 211 ? 19.958 16.128 -8.359 1.00 81.75 211 LYS A C 1
ATOM 1711 O O . LYS A 1 211 ? 19.456 15.441 -7.473 1.00 81.75 211 LYS A O 1
ATOM 1716 N N . ALA A 1 212 ? 20.584 17.273 -8.087 1.00 83.25 212 ALA A N 1
ATOM 1717 C CA . ALA A 1 212 ? 20.716 17.808 -6.730 1.00 83.25 212 ALA A CA 1
ATOM 1718 C C . ALA A 1 212 ? 19.350 18.095 -6.080 1.00 83.25 212 ALA A C 1
ATOM 1720 O O . ALA A 1 212 ? 19.104 17.667 -4.953 1.00 83.25 212 ALA A O 1
ATOM 1721 N N . ALA A 1 213 ? 18.430 18.736 -6.808 1.00 83.94 213 ALA A N 1
ATOM 1722 C CA . ALA A 1 213 ? 17.081 19.024 -6.317 1.00 83.94 213 ALA A CA 1
ATOM 1723 C C . ALA A 1 213 ? 16.281 17.744 -6.013 1.00 83.94 213 ALA A C 1
ATOM 1725 O O . ALA A 1 213 ? 15.520 17.695 -5.046 1.00 83.94 213 ALA A O 1
ATOM 1726 N N . PHE A 1 214 ? 16.468 16.691 -6.815 1.00 81.56 214 PHE A N 1
ATOM 1727 C CA . PHE A 1 214 ? 15.887 15.375 -6.559 1.00 81.56 214 PHE A CA 1
ATOM 1728 C C . PHE A 1 214 ? 16.363 14.807 -5.215 1.00 81.56 214 PHE A C 1
ATOM 1730 O O . PHE A 1 214 ? 15.538 14.403 -4.391 1.00 81.56 214 PHE A O 1
ATOM 1737 N N . TYR A 1 215 ? 17.674 14.838 -4.963 1.00 81.94 215 TYR A N 1
ATOM 1738 C CA . TYR A 1 215 ? 18.249 14.361 -3.706 1.00 81.94 215 TYR A CA 1
ATOM 1739 C C . TYR A 1 215 ? 17.799 15.179 -2.501 1.00 81.94 215 TYR A C 1
ATOM 1741 O O . TYR A 1 215 ? 17.378 14.600 -1.499 1.00 81.94 215 TYR A O 1
ATOM 1749 N N . GLU A 1 216 ? 17.824 16.508 -2.600 1.00 84.50 216 GLU A N 1
ATOM 1750 C CA . GLU A 1 216 ? 17.336 17.382 -1.532 1.00 84.50 216 GLU A CA 1
ATOM 1751 C C . GLU A 1 216 ? 15.859 17.117 -1.224 1.00 84.50 216 GLU A C 1
ATOM 1753 O O . GLU A 1 216 ? 15.481 17.034 -0.055 1.00 84.50 216 GLU A O 1
ATOM 1758 N N . SER A 1 217 ? 15.022 16.906 -2.249 1.00 83.62 217 SER A N 1
ATOM 1759 C CA . SER A 1 217 ? 13.608 16.572 -2.053 1.00 83.62 217 SER A CA 1
ATOM 1760 C C . SER A 1 217 ? 13.436 15.244 -1.310 1.00 83.62 217 SER A C 1
ATOM 1762 O O . SER A 1 217 ? 12.679 15.179 -0.341 1.00 83.62 217 SER A O 1
ATOM 1764 N N . GLY A 1 218 ? 14.155 14.194 -1.720 1.00 80.38 218 GLY A N 1
ATOM 1765 C CA . GLY A 1 218 ? 14.105 12.884 -1.064 1.00 80.38 218 GLY A CA 1
ATOM 1766 C C . GLY A 1 218 ? 14.595 12.925 0.387 1.00 80.38 218 GLY A C 1
ATOM 1767 O O . GLY A 1 218 ? 13.932 12.396 1.287 1.00 80.38 218 GLY A O 1
ATOM 1768 N N . ALA A 1 219 ? 15.708 13.619 0.636 1.00 83.88 219 ALA A N 1
ATOM 1769 C CA . ALA A 1 219 ? 16.263 13.808 1.973 1.00 83.88 219 ALA A CA 1
ATOM 1770 C C . ALA A 1 219 ? 15.301 14.589 2.880 1.00 83.88 219 ALA A C 1
ATOM 1772 O O . ALA A 1 219 ? 15.025 14.160 4.000 1.00 83.88 219 ALA A O 1
ATOM 1773 N N . LEU A 1 220 ? 14.717 15.686 2.385 1.00 86.69 220 LEU A N 1
ATOM 1774 C CA . LEU A 1 220 ? 13.770 16.500 3.148 1.00 86.69 220 LEU A CA 1
ATOM 1775 C C . LEU A 1 220 ? 12.480 15.735 3.478 1.00 86.69 220 LEU A C 1
ATOM 1777 O O . LEU A 1 220 ? 11.963 15.839 4.592 1.00 86.69 220 LEU A O 1
ATOM 1781 N N . ARG A 1 221 ? 11.958 14.934 2.540 1.00 84.12 221 ARG A N 1
ATOM 1782 C CA . ARG A 1 221 ? 10.787 14.069 2.784 1.00 84.12 221 ARG A CA 1
ATOM 1783 C C . ARG A 1 221 ? 11.070 13.050 3.883 1.00 84.12 221 ARG A C 1
ATOM 1785 O O . ARG A 1 221 ? 10.237 12.895 4.778 1.00 84.12 221 ARG A O 1
ATOM 1792 N N . SER A 1 222 ? 12.245 12.425 3.835 1.00 83.88 222 SER A N 1
ATOM 1793 C CA . SER A 1 222 ? 12.706 11.452 4.833 1.00 83.88 222 SER A CA 1
ATOM 1794 C C . SER A 1 222 ? 12.891 12.100 6.203 1.00 83.88 222 SER A C 1
ATOM 1796 O O . SER A 1 222 ? 12.385 11.591 7.198 1.00 83.88 222 SER A O 1
ATOM 1798 N N . PHE A 1 223 ? 13.518 13.277 6.251 1.00 89.19 223 PHE A N 1
ATOM 1799 C CA . PHE A 1 223 ? 13.671 14.053 7.479 1.00 89.19 223 PHE A CA 1
ATOM 1800 C C . PHE A 1 223 ? 12.317 14.389 8.114 1.00 89.19 223 PHE A C 1
ATOM 1802 O O . PHE A 1 223 ? 12.089 14.089 9.284 1.00 89.19 223 PHE A O 1
ATOM 1809 N N . HIS A 1 224 ? 11.378 14.943 7.340 1.00 89.19 224 HIS A N 1
ATOM 1810 C CA . HIS A 1 224 ? 10.043 15.234 7.861 1.00 89.19 224 HIS A CA 1
ATOM 1811 C C . HIS A 1 224 ? 9.318 13.963 8.321 1.00 89.19 224 HIS A C 1
ATOM 1813 O O . HIS A 1 224 ? 8.579 14.011 9.295 1.00 89.19 224 HIS A O 1
ATOM 1819 N N . ALA A 1 225 ? 9.499 12.836 7.626 1.00 85.69 225 ALA A N 1
ATOM 1820 C CA . ALA A 1 225 ? 8.876 11.574 8.014 1.00 85.69 225 ALA A CA 1
ATOM 1821 C C . ALA A 1 225 ? 9.358 11.096 9.387 1.00 85.69 225 ALA A C 1
ATOM 1823 O O . ALA A 1 225 ? 8.545 10.670 10.206 1.00 85.69 225 ALA A O 1
ATOM 1824 N N . LEU A 1 226 ? 10.663 11.217 9.642 1.00 90.00 226 LEU A N 1
ATOM 1825 C CA . LEU A 1 226 ? 11.276 10.897 10.928 1.00 90.00 226 LEU A CA 1
ATOM 1826 C C . LEU A 1 226 ? 10.823 11.843 12.032 1.00 90.00 226 LEU A C 1
ATOM 1828 O O . LEU A 1 226 ? 10.542 11.388 13.132 1.00 90.00 226 LEU A O 1
ATOM 1832 N N . GLN A 1 227 ? 10.702 13.136 11.736 1.00 92.00 227 GLN A N 1
ATOM 1833 C CA . GLN A 1 227 ? 10.184 14.104 12.697 1.00 92.00 227 GLN A CA 1
ATOM 1834 C C . GLN A 1 227 ? 8.733 13.789 13.088 1.00 92.00 227 GLN A C 1
ATOM 1836 O O . GLN A 1 227 ? 8.386 13.804 14.265 1.00 92.00 227 GLN A O 1
ATOM 1841 N N . ASP A 1 228 ? 7.885 13.469 12.109 1.00 88.62 228 ASP A N 1
ATOM 1842 C CA . ASP A 1 228 ? 6.504 13.058 12.367 1.00 88.62 228 ASP A CA 1
ATOM 1843 C C . ASP A 1 228 ? 6.468 11.743 13.188 1.00 88.62 228 ASP A C 1
ATOM 1845 O O . ASP A 1 228 ? 5.648 11.596 14.092 1.00 88.62 228 ASP A O 1
ATOM 1849 N N . ALA A 1 229 ? 7.390 10.804 12.931 1.00 90.12 229 ALA A N 1
ATOM 1850 C CA . ALA A 1 229 ? 7.510 9.553 13.684 1.00 90.12 229 ALA A CA 1
ATOM 1851 C C . ALA A 1 229 ? 7.979 9.764 15.132 1.00 90.12 229 ALA A C 1
ATOM 1853 O O . ALA A 1 229 ? 7.431 9.141 16.041 1.00 90.12 229 ALA A O 1
ATOM 1854 N N . ASP A 1 230 ? 8.949 10.651 15.360 1.00 93.19 230 ASP A N 1
ATOM 1855 C CA . ASP A 1 230 ? 9.386 11.036 16.704 1.00 93.19 230 ASP A CA 1
ATOM 1856 C C . ASP A 1 230 ? 8.223 11.651 17.490 1.00 93.19 230 ASP A C 1
ATOM 1858 O O . ASP A 1 230 ? 7.913 11.192 18.586 1.00 93.19 230 ASP A O 1
ATOM 1862 N N . ASN A 1 231 ? 7.474 12.582 16.888 1.00 91.38 231 ASN A N 1
ATOM 1863 C CA . ASN A 1 231 ? 6.284 13.167 17.517 1.00 91.38 231 ASN A CA 1
ATOM 1864 C C . ASN A 1 231 ? 5.251 12.102 17.934 1.00 91.38 231 ASN A C 1
ATOM 1866 O O . ASN A 1 231 ? 4.687 12.182 19.028 1.00 91.38 231 ASN A O 1
ATOM 1870 N N . LEU A 1 232 ? 5.014 11.092 17.087 1.00 89.38 232 LEU A N 1
ATOM 1871 C CA . LEU A 1 232 ? 4.126 9.972 17.413 1.00 89.38 232 LEU A CA 1
ATOM 1872 C C . LEU A 1 232 ? 4.658 9.144 18.592 1.00 89.38 232 LEU A C 1
ATOM 1874 O O . LEU A 1 232 ? 3.887 8.809 19.491 1.00 89.38 232 LEU A O 1
ATOM 1878 N N . LEU A 1 233 ? 5.959 8.838 18.617 1.00 92.00 233 LEU A N 1
ATOM 1879 C CA . LEU A 1 233 ? 6.591 8.089 19.709 1.00 92.00 233 LEU A CA 1
ATOM 1880 C C . LEU A 1 233 ? 6.535 8.844 21.036 1.00 92.00 233 LEU A C 1
ATOM 1882 O O . LEU A 1 233 ? 6.195 8.245 22.054 1.00 92.00 233 LEU A O 1
ATOM 1886 N N . GLN A 1 234 ? 6.824 10.147 21.031 1.00 92.81 234 GLN A N 1
ATOM 1887 C CA . GLN A 1 234 ? 6.732 10.982 22.230 1.00 92.81 234 GLN A CA 1
ATOM 1888 C C . GLN A 1 234 ? 5.305 10.987 22.793 1.00 92.81 234 GLN A C 1
ATOM 1890 O O . GLN A 1 234 ? 5.122 10.881 24.004 1.00 92.81 234 GLN A O 1
ATOM 1895 N N . GLY A 1 235 ? 4.288 11.048 21.924 1.00 90.62 235 GLY A N 1
ATOM 1896 C CA . GLY A 1 235 ? 2.885 10.929 22.329 1.00 90.62 235 GLY A CA 1
ATOM 1897 C C . GLY A 1 235 ? 2.588 9.615 23.061 1.00 90.62 235 GLY A C 1
ATOM 1898 O O . GLY A 1 235 ? 2.059 9.636 24.169 1.00 90.62 235 GLY A O 1
ATOM 1899 N N . GLU A 1 236 ? 2.991 8.479 22.488 1.00 89.00 236 GLU A N 1
ATOM 1900 C CA . GLU A 1 236 ? 2.763 7.155 23.091 1.00 89.00 236 GLU A CA 1
ATOM 1901 C C . GLU A 1 236 ? 3.550 6.960 24.398 1.00 89.00 236 GLU A C 1
ATOM 1903 O O . GLU A 1 236 ? 3.047 6.357 25.347 1.00 89.00 236 GLU A O 1
ATOM 1908 N N . LEU A 1 237 ? 4.781 7.479 24.477 1.00 88.25 237 LEU A N 1
ATOM 1909 C CA . LEU A 1 237 ? 5.576 7.439 25.705 1.00 88.25 237 LEU A CA 1
ATOM 1910 C C . LEU A 1 237 ? 4.907 8.244 26.819 1.00 88.25 237 LEU A C 1
ATOM 1912 O O . LEU A 1 237 ? 4.784 7.738 27.932 1.00 88.25 237 LEU A O 1
ATOM 1916 N N . ASN A 1 238 ? 4.422 9.451 26.524 1.00 89.31 238 ASN A N 1
ATOM 1917 C CA . ASN A 1 238 ? 3.702 10.277 27.494 1.00 89.31 238 ASN A CA 1
ATOM 1918 C C . ASN A 1 238 ? 2.438 9.578 28.014 1.00 89.31 238 ASN A C 1
ATOM 1920 O O . ASN A 1 238 ? 2.194 9.577 29.222 1.00 89.31 238 ASN A O 1
ATOM 1924 N N . ASP A 1 239 ? 1.677 8.919 27.137 1.00 86.56 239 ASP A N 1
ATOM 1925 C CA . ASP A 1 239 ? 0.503 8.137 27.537 1.00 86.56 239 ASP A CA 1
ATOM 1926 C C . ASP A 1 239 ? 0.879 6.981 28.479 1.00 86.56 239 ASP A C 1
ATOM 1928 O O . ASP A 1 239 ? 0.159 6.693 29.441 1.00 86.56 239 ASP A O 1
ATOM 1932 N N . LEU A 1 240 ? 2.026 6.330 28.248 1.00 84.88 240 LEU A N 1
ATOM 1933 C CA . LEU A 1 240 ? 2.556 5.296 29.139 1.00 84.88 240 LEU A CA 1
ATOM 1934 C C . LEU A 1 240 ? 2.997 5.874 30.490 1.00 84.88 240 LEU A C 1
ATOM 1936 O O . LEU A 1 240 ? 2.632 5.303 31.518 1.00 84.88 240 LEU A O 1
ATOM 1940 N N . PHE A 1 241 ? 3.719 7.000 30.509 1.00 88.88 241 PHE A N 1
ATOM 1941 C CA . PHE A 1 241 ? 4.117 7.682 31.748 1.00 88.88 241 PHE A CA 1
ATOM 1942 C C . PHE A 1 241 ? 2.893 8.025 32.606 1.00 88.88 241 PHE A C 1
ATOM 1944 O O . PHE A 1 241 ? 2.834 7.653 33.777 1.00 88.88 241 PHE A O 1
ATOM 1951 N N . ILE A 1 242 ? 1.856 8.612 31.998 1.00 88.81 242 ILE A N 1
ATOM 1952 C CA . ILE A 1 242 ? 0.593 8.933 32.679 1.00 88.81 242 ILE A CA 1
ATOM 1953 C C . ILE A 1 242 ? -0.093 7.664 33.197 1.00 88.81 242 ILE A C 1
ATOM 1955 O O . ILE A 1 242 ? -0.535 7.619 34.345 1.00 88.81 242 ILE A O 1
ATOM 1959 N N . LYS A 1 243 ? -0.187 6.617 32.368 1.00 87.88 243 LYS A N 1
ATOM 1960 C CA . LYS A 1 243 ? -0.882 5.371 32.719 1.00 87.88 243 LYS A CA 1
ATOM 1961 C C . LYS A 1 243 ? -0.207 4.612 33.862 1.00 87.88 243 LYS A C 1
ATOM 1963 O O . LYS A 1 243 ? -0.901 3.956 34.638 1.00 87.88 243 LYS A O 1
ATOM 1968 N N . PHE A 1 244 ? 1.120 4.662 33.940 1.00 87.12 244 PHE A N 1
ATOM 1969 C CA . PHE A 1 244 ? 1.905 3.911 34.919 1.00 87.12 244 PHE A CA 1
ATOM 1970 C C . PHE A 1 244 ? 2.442 4.763 36.077 1.00 87.12 244 PHE A C 1
ATOM 1972 O O . PHE A 1 2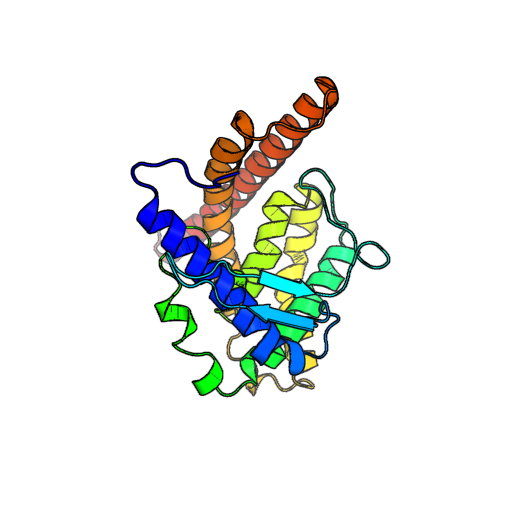44 ? 3.040 4.200 36.991 1.00 87.12 244 PHE A O 1
ATOM 1979 N N . GLY A 1 245 ? 2.189 6.078 36.085 1.00 79.19 245 GLY A N 1
ATOM 1980 C CA . GLY A 1 245 ? 2.649 6.991 37.137 1.00 79.19 245 GLY A CA 1
ATOM 1981 C C . GLY A 1 245 ? 4.174 7.079 37.234 1.00 79.19 245 GLY A C 1
ATOM 1982 O O . GLY A 1 245 ? 4.700 7.182 38.343 1.00 79.19 245 GLY A O 1
ATOM 1983 N N . LEU A 1 246 ? 4.853 6.955 36.089 1.00 68.19 246 LEU A N 1
ATOM 1984 C CA . LEU A 1 246 ? 6.309 7.047 35.950 1.00 68.19 246 LEU A CA 1
ATOM 1985 C C . LEU A 1 246 ? 6.768 8.499 35.766 1.00 68.19 246 LEU A C 1
ATOM 1987 O O . LEU A 1 246 ? 5.983 9.299 35.208 1.00 68.19 246 LEU A O 1
#

pLDDT: mean 78.59, std 16.44, range [34.81, 97.62]

Radius of gyration: 19.97 Å; chains: 1; bounding box: 52×44×60 Å

Foldseek 3Di:
DPPDPDDDCPVVVLLVLLLLVVVVLCQPPPVVQAPDDDWHFPDWDHDDPPPDHTDTHTDDCPVPDDDQDLLAADALVVLLVVLLSLLSSLLSVLPDDCVSPPPPSVVSPPDPDPPCLCPPDSQSVSLVVLLCCLRHHQLVRNVVCLVCSLVSSLVSNCVSVVNPCVSPPDDSVVSNVSNLVSLLVSLVVLVVVLVVCLPPPPPPPPDVVVNVSSNVSSVNSSVSSVVVNVVSVVVVVVVVCVVVVD

Secondary structure (DSSP, 8-state):
--SS-SSS-HHHHHHHHHHHHHHHHIIIIIGGG--S--PPEEEEE--BTTTB--EEEE---TTT--PPPTT----HHHHHHHHHHHHHHHHHHHHS-HHHHTTTTTTT--SS--TTTTTSSTTHHHHHHHHHHHHHS-HHHHHHHHHHHHHHHHHHHHHHTTT-GGGSSS-HHHHHHHHHHHHHHHHHHHHHHHHHHHHH---S---HHHHHHHHHHHHHHHHHHHHHHHHHHHHHHHHHHHHHT-

Sequence (246 aa):
MDLFPEGDNEKLKLSFIDCHHSECDFYNKLAPILDIPVPTAHKTVEWILNKQEGCVHMEDLTLRGKCLLFYENINLTQVKCMIQYLAHMHKNVLCADPKTWKGEYLKRSKGLFDALDMFNASVDGFLDKCKHKVLCCDGVVRRQAEAFAVEFYYECLVKEFNGDVSLVPYTVEQLKKAYKYAYLTRALYIIGVMEYFVPGIETHISDEKIKAAFYESGALRSFHALQDADNLLQGELNDLFIKFGL